Protein AF-K2R8U7-F1 (afdb_monomer_lite)

Organism: Macrophomina phaseolina (strain MS6) (NCBI:txid1126212)

Foldseek 3Di:
DVVVVVVVVVVVVVVVVVVVVVVVVVVVVVVVVVVVVVPDDLPQDDPVDPPDDDDDDPVNVVVSVVVVVVVVVVVVVVVVVVVVVVVVVVVVVVVVVVVVVVVVVVVVVVVVVVVVVVVVVVVVVVVVVVVVVVVVVVVVVVVVVVVVVVVVVVVVPPDDDDDDDDDDDDDDDDDDDDDDDDDDPVVVVVVVVVVVVVPPPPPPPDDDDDDDD

Structure (mmCIF, N/CA/C/O backbone):
data_AF-K2R8U7-F1
#
_entry.id   AF-K2R8U7-F1
#
loop_
_atom_site.group_PDB
_atom_site.id
_atom_site.type_symbol
_atom_site.label_atom_id
_atom_site.label_alt_id
_atom_site.label_comp_id
_atom_site.label_asym_id
_atom_site.label_entity_id
_atom_site.label_seq_id
_atom_site.pdbx_PDB_ins_code
_atom_site.Cartn_x
_atom_site.Cartn_y
_atom_site.Cartn_z
_atom_site.occupancy
_atom_site.B_iso_or_equiv
_atom_site.auth_seq_id
_atom_site.auth_comp_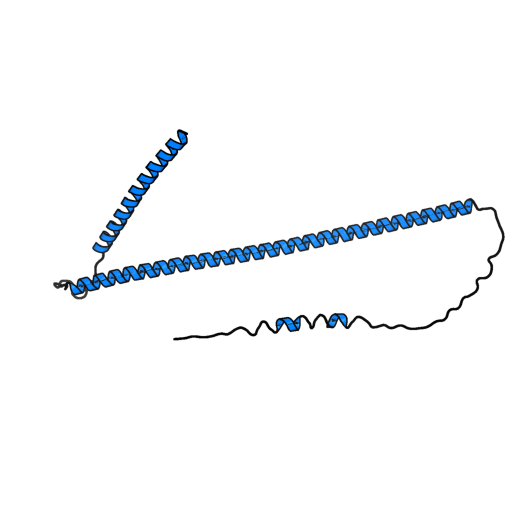id
_atom_site.auth_asym_id
_atom_site.auth_atom_id
_atom_site.pdbx_PDB_model_num
ATOM 1 N N . MET A 1 1 ? 35.265 17.282 22.884 1.00 75.75 1 MET A N 1
ATOM 2 C CA . MET A 1 1 ? 34.672 16.434 23.949 1.00 75.75 1 MET A CA 1
ATOM 3 C C . MET A 1 1 ? 33.442 17.101 24.559 1.00 75.75 1 MET A C 1
ATOM 5 O O . MET A 1 1 ? 32.379 16.497 24.536 1.00 75.75 1 MET A O 1
ATOM 9 N N . GLU A 1 2 ? 33.534 18.354 25.009 1.00 89.00 2 GLU A N 1
ATOM 10 C CA . GLU A 1 2 ? 32.403 19.098 25.601 1.00 89.00 2 GLU A CA 1
ATOM 11 C C . GLU A 1 2 ? 31.193 19.270 24.666 1.00 89.00 2 GLU A C 1
ATOM 13 O O . GLU A 1 2 ? 30.050 19.100 25.087 1.00 89.00 2 GLU A O 1
ATOM 18 N N . GLU A 1 3 ? 31.423 19.530 23.377 1.00 92.12 3 GLU A N 1
ATOM 19 C CA . GLU A 1 3 ? 30.342 19.672 22.389 1.00 92.12 3 GLU A CA 1
ATOM 20 C C . GLU A 1 3 ? 29.513 18.392 22.226 1.00 92.12 3 GLU A C 1
ATOM 22 O O . GLU A 1 3 ? 28.289 18.453 22.104 1.00 92.12 3 GLU A O 1
ATOM 27 N N . ILE A 1 4 ? 30.172 17.230 22.290 1.00 94.50 4 ILE A N 1
ATOM 28 C CA . ILE A 1 4 ? 29.529 15.914 22.205 1.00 94.50 4 ILE A CA 1
ATOM 29 C C . ILE A 1 4 ? 28.683 15.678 23.456 1.00 94.50 4 ILE A C 1
ATOM 31 O O . ILE A 1 4 ? 27.523 15.297 23.342 1.00 94.50 4 ILE A O 1
ATOM 35 N N . ILE A 1 5 ? 29.218 15.978 24.643 1.00 95.62 5 ILE A N 1
ATOM 36 C CA . ILE A 1 5 ? 28.482 15.862 25.912 1.00 95.62 5 ILE A CA 1
ATOM 37 C C . ILE A 1 5 ? 27.230 16.750 25.883 1.00 95.62 5 ILE A C 1
ATOM 39 O O . ILE A 1 5 ? 26.135 16.300 26.224 1.00 95.62 5 ILE A O 1
ATOM 43 N N . ARG A 1 6 ? 27.357 17.989 25.393 1.00 94.94 6 ARG A N 1
ATOM 44 C CA . ARG A 1 6 ? 26.229 18.916 25.246 1.00 94.94 6 ARG A CA 1
ATOM 45 C C . ARG A 1 6 ? 25.196 18.420 24.230 1.00 94.94 6 ARG A C 1
ATOM 47 O O . ARG A 1 6 ? 23.999 18.564 24.472 1.00 94.94 6 ARG A O 1
ATOM 54 N N . ALA A 1 7 ? 25.627 17.855 23.102 1.00 96.12 7 ALA A N 1
ATOM 55 C CA . ALA A 1 7 ? 24.730 17.277 22.101 1.00 96.12 7 ALA A CA 1
ATOM 56 C C . ALA A 1 7 ? 23.973 16.059 22.655 1.00 96.12 7 ALA A C 1
ATOM 58 O O . ALA A 1 7 ? 22.754 15.984 22.508 1.00 96.12 7 ALA A O 1
ATOM 59 N N . CYS A 1 8 ? 24.663 15.163 23.365 1.00 95.69 8 CYS A N 1
ATOM 60 C CA . CYS A 1 8 ? 24.055 14.018 24.040 1.00 95.69 8 CYS A CA 1
ATOM 61 C C . CYS A 1 8 ? 23.028 14.456 25.091 1.00 95.69 8 CYS A C 1
ATOM 63 O O . CYS A 1 8 ? 21.923 13.920 25.115 1.00 95.69 8 CYS A O 1
ATOM 65 N N . GLY A 1 9 ? 23.345 15.469 25.906 1.00 96.38 9 GLY A N 1
ATOM 66 C CA . GLY A 1 9 ? 22.408 16.023 26.888 1.00 96.38 9 GLY A CA 1
ATOM 67 C C . GLY A 1 9 ? 21.147 16.603 26.241 1.00 96.38 9 GLY A C 1
ATOM 68 O O . GLY A 1 9 ? 20.036 16.319 26.683 1.00 96.38 9 GLY A O 1
ATOM 69 N N . LYS A 1 10 ? 21.292 17.347 25.135 1.00 96.75 10 LYS A N 1
ATOM 70 C CA . LYS A 1 10 ? 20.144 17.859 24.364 1.00 96.75 10 LYS A CA 1
ATOM 71 C C . LYS A 1 10 ? 19.272 16.730 23.816 1.00 96.75 10 LYS A C 1
ATOM 73 O O . LYS A 1 10 ? 18.053 16.800 23.936 1.00 96.75 10 LYS A O 1
ATOM 78 N N . LEU A 1 11 ? 19.887 15.698 23.236 1.00 97.12 11 LEU A N 1
ATOM 79 C CA . LEU A 1 11 ? 19.164 14.544 22.700 1.00 97.12 11 LEU A CA 1
ATOM 80 C C . LEU A 1 11 ? 18.438 13.763 23.799 1.00 97.12 11 LEU A C 1
ATOM 82 O O . LEU A 1 11 ? 17.305 13.341 23.581 1.00 97.12 11 LEU A O 1
ATOM 86 N N . ALA A 1 12 ? 19.051 13.597 24.974 1.00 97.31 12 ALA A N 1
ATOM 87 C CA . ALA A 1 12 ? 18.425 12.932 26.114 1.00 97.31 12 ALA A CA 1
ATOM 88 C C . ALA A 1 12 ? 17.151 13.668 26.558 1.00 97.31 12 ALA A C 1
ATOM 90 O O . ALA A 1 12 ? 16.085 13.058 26.612 1.00 97.31 12 ALA A O 1
ATOM 91 N N . ILE A 1 13 ? 17.240 14.989 26.747 1.00 97.62 13 ILE A N 1
ATOM 92 C CA . ILE A 1 13 ? 16.096 15.834 27.124 1.00 97.62 13 ILE A CA 1
ATOM 93 C C . ILE A 1 13 ? 14.995 15.772 26.058 1.00 97.62 13 ILE A C 1
ATOM 95 O O . ILE A 1 13 ? 13.822 15.598 26.379 1.00 97.62 13 ILE A O 1
ATOM 99 N N . GLN A 1 14 ? 15.357 15.876 24.775 1.00 97.56 14 GLN A N 1
ATOM 100 C CA . GLN A 1 14 ? 14.388 15.764 23.681 1.00 97.56 14 GLN A CA 1
ATOM 101 C C . GLN A 1 14 ? 13.701 14.397 23.669 1.00 97.56 14 GLN A C 1
ATOM 103 O O . GLN A 1 14 ? 12.496 14.313 23.451 1.00 97.56 14 GLN A O 1
ATOM 108 N N . ASN A 1 15 ? 14.443 13.319 23.921 1.00 97.81 15 ASN A N 1
ATOM 109 C CA . ASN A 1 15 ? 13.885 11.974 23.965 1.00 97.81 15 ASN A CA 1
ATOM 110 C C . ASN A 1 15 ? 12.904 11.802 25.133 1.00 97.81 15 ASN A C 1
ATOM 112 O O . ASN A 1 15 ? 11.847 11.200 24.955 1.00 97.81 15 ASN A O 1
ATOM 116 N N . GLU A 1 16 ? 13.228 12.345 26.306 1.00 97.69 16 GLU A N 1
ATOM 117 C CA . GLU A 1 16 ? 12.335 12.354 27.468 1.00 97.69 16 GLU A CA 1
ATOM 118 C C . GLU A 1 16 ? 11.058 13.146 27.192 1.00 97.69 16 GLU A C 1
ATOM 120 O O . GLU A 1 16 ? 9.962 12.624 27.404 1.00 97.69 16 GLU A O 1
ATOM 125 N N . LEU A 1 17 ? 11.179 14.354 26.634 1.00 97.81 17 LEU A N 1
ATOM 126 C CA . LEU A 1 17 ? 10.032 15.175 26.248 1.00 97.81 17 LEU A CA 1
ATOM 127 C C . LEU A 1 17 ? 9.121 14.422 25.268 1.00 97.81 17 LEU A C 1
ATOM 129 O O . LEU A 1 17 ? 7.926 14.275 25.517 1.00 97.81 17 LEU A O 1
ATOM 133 N N . LEU A 1 18 ? 9.703 13.844 24.213 1.00 97.81 18 LEU A N 1
ATOM 134 C CA . LEU A 1 18 ? 8.967 13.055 23.225 1.00 97.81 18 LEU A CA 1
ATOM 135 C C . LEU A 1 18 ? 8.289 11.831 23.848 1.00 97.81 18 LEU A C 1
ATOM 137 O O . LEU A 1 18 ? 7.173 11.484 23.461 1.00 97.81 18 LEU A O 1
ATOM 141 N N . LYS A 1 19 ? 8.927 11.161 24.813 1.00 98.00 19 LYS A N 1
ATOM 142 C CA . LYS A 1 19 ? 8.308 10.048 25.546 1.00 98.00 19 LYS A CA 1
ATOM 143 C C . LYS A 1 19 ? 7.099 10.527 26.338 1.00 98.00 19 LYS A C 1
ATOM 145 O O . LYS A 1 19 ? 6.038 9.914 26.218 1.00 98.00 19 LYS A O 1
ATOM 150 N N . HIS A 1 20 ? 7.231 11.614 27.094 1.00 97.88 20 HIS A N 1
ATOM 151 C CA . HIS A 1 20 ? 6.128 12.185 27.863 1.00 97.88 20 HIS A CA 1
ATOM 152 C C . HIS A 1 20 ? 4.965 12.600 26.959 1.00 97.88 20 HIS A C 1
ATOM 154 O O . HIS A 1 20 ? 3.827 12.190 27.197 1.00 97.88 20 HIS A O 1
ATOM 160 N N . GLU A 1 21 ? 5.241 13.300 25.863 1.00 97.69 21 GLU A N 1
ATOM 161 C CA . GLU A 1 21 ? 4.235 13.651 24.860 1.00 97.69 21 GLU A CA 1
ATOM 162 C C . GLU A 1 21 ? 3.559 12.408 24.279 1.00 97.69 21 GLU A C 1
ATOM 164 O O . GLU A 1 21 ? 2.332 12.328 24.245 1.00 97.69 21 GLU A O 1
ATOM 169 N N . ASN A 1 22 ? 4.328 11.386 23.888 1.00 97.94 22 ASN A N 1
ATOM 170 C CA . ASN A 1 22 ? 3.768 10.149 23.351 1.00 97.94 22 ASN A CA 1
ATOM 171 C C . ASN A 1 22 ? 2.862 9.451 24.376 1.00 97.94 22 ASN A C 1
ATOM 173 O O . ASN A 1 22 ? 1.788 8.966 24.019 1.00 97.94 22 ASN A O 1
ATOM 177 N N . THR A 1 23 ? 3.252 9.430 25.655 1.00 98.00 23 THR A N 1
ATOM 178 C CA . THR A 1 23 ? 2.409 8.880 26.727 1.00 98.00 23 THR A CA 1
ATOM 179 C C . THR A 1 23 ? 1.128 9.688 26.928 1.00 98.00 23 THR A C 1
ATOM 181 O O . THR A 1 23 ? 0.053 9.089 27.011 1.00 98.00 23 THR A O 1
ATOM 184 N N . GLY A 1 24 ? 1.205 11.022 26.909 1.00 98.12 24 GLY A N 1
ATOM 185 C CA . GLY A 1 24 ? 0.044 11.907 27.010 1.00 98.12 24 GLY A CA 1
ATOM 186 C C . GLY A 1 24 ? -0.918 11.734 25.835 1.00 98.12 24 GLY A C 1
ATOM 187 O O . GLY A 1 24 ? -2.119 11.566 26.032 1.00 98.12 24 GLY A O 1
ATOM 188 N N . LEU A 1 25 ? -0.392 11.655 24.611 1.00 98.06 25 LEU A N 1
ATOM 189 C CA . LEU A 1 25 ? -1.182 11.401 23.405 1.00 98.06 25 LEU A CA 1
ATOM 190 C C . LEU A 1 25 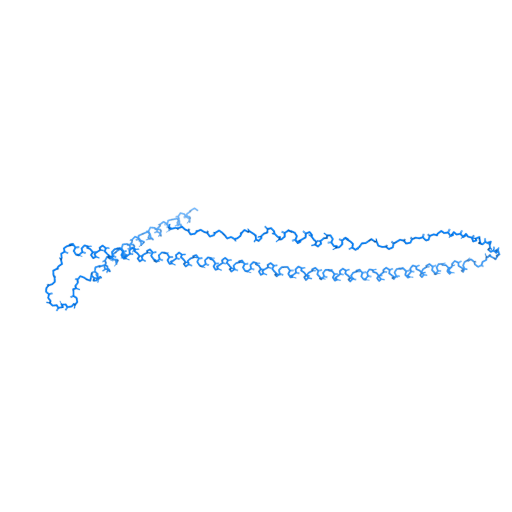? -1.862 10.028 23.444 1.00 98.06 25 LEU A C 1
ATOM 192 O O . LEU A 1 25 ? -3.034 9.904 23.086 1.00 98.06 25 LEU A O 1
ATOM 196 N N . ARG A 1 26 ? -1.165 8.986 23.912 1.00 97.62 26 ARG A N 1
ATOM 197 C CA . ARG A 1 26 ? -1.765 7.656 24.100 1.00 97.62 26 ARG A CA 1
ATOM 198 C C . ARG A 1 26 ? -2.902 7.693 25.118 1.00 97.62 26 ARG A C 1
ATOM 200 O O . ARG A 1 26 ? -3.954 7.112 24.853 1.00 97.62 26 ARG A O 1
ATOM 207 N N . ALA A 1 27 ? -2.711 8.378 26.245 1.00 97.75 27 ALA A N 1
ATOM 208 C CA . ALA A 1 27 ? -3.747 8.539 27.261 1.00 97.75 27 ALA A CA 1
ATOM 209 C C . ALA A 1 27 ? -4.966 9.292 26.702 1.00 97.75 27 ALA A C 1
ATOM 211 O O . ALA A 1 27 ? -6.088 8.791 26.803 1.00 97.75 27 ALA A O 1
ATOM 212 N N . ALA A 1 28 ? -4.741 10.409 26.006 1.00 98.06 28 ALA A N 1
ATOM 213 C CA . ALA A 1 28 ? -5.789 11.192 25.356 1.00 98.06 28 ALA A CA 1
ATOM 214 C C . ALA A 1 28 ? -6.565 10.371 24.312 1.00 98.06 28 ALA A C 1
ATOM 216 O O . ALA A 1 28 ? -7.792 10.426 24.260 1.00 98.06 28 ALA A O 1
ATOM 217 N N . LEU A 1 29 ? -5.883 9.536 23.518 1.00 97.12 29 LEU A N 1
ATOM 218 C CA . LEU A 1 29 ? -6.544 8.631 22.572 1.00 97.12 29 LEU A CA 1
ATOM 219 C C . LEU A 1 29 ? -7.420 7.586 23.269 1.00 97.12 29 LEU A C 1
ATOM 221 O O . LEU A 1 29 ? -8.483 7.233 22.753 1.00 97.12 29 LEU A O 1
ATOM 225 N N . VAL A 1 30 ? -6.988 7.054 24.413 1.00 96.31 30 VAL A N 1
ATOM 226 C CA . VAL A 1 30 ? -7.796 6.115 25.203 1.00 96.31 30 VAL A CA 1
ATOM 227 C C . VAL A 1 30 ? -9.027 6.817 25.766 1.00 96.31 30 VAL A C 1
ATOM 229 O O . VAL A 1 30 ? -10.130 6.273 25.676 1.00 96.31 30 VAL A O 1
ATOM 232 N N . GLU A 1 31 ? -8.865 8.017 26.313 1.00 96.38 31 GLU A N 1
ATOM 233 C CA . GLU A 1 31 ? -9.967 8.802 26.861 1.00 96.38 31 GLU A CA 1
ATOM 234 C C . GLU A 1 31 ? -10.979 9.200 25.782 1.00 96.38 31 GLU A C 1
ATOM 236 O O . GLU A 1 31 ? -12.177 8.972 25.949 1.00 96.38 31 GLU A O 1
ATOM 241 N N . GLU A 1 32 ? -10.511 9.666 24.626 1.00 95.50 32 GLU A N 1
ATOM 242 C CA . GLU A 1 32 ? -11.369 9.990 23.487 1.00 95.50 32 GLU A CA 1
ATOM 243 C C . GLU A 1 32 ? -12.120 8.750 22.980 1.00 95.50 32 GLU A C 1
ATOM 245 O O . GLU A 1 32 ? -13.320 8.811 22.702 1.00 95.50 32 GLU A O 1
ATOM 250 N N . LYS A 1 33 ? -11.468 7.578 22.928 1.00 91.56 33 LYS A N 1
ATOM 251 C CA . LYS A 1 33 ? -12.152 6.312 22.609 1.00 91.56 33 LYS A CA 1
ATOM 252 C C . LYS A 1 33 ? -13.242 5.988 23.630 1.00 91.56 33 LYS A C 1
ATOM 254 O O . LYS A 1 33 ? -14.344 5.615 23.229 1.00 91.56 33 LYS A O 1
ATOM 259 N N . LYS A 1 34 ? -12.972 6.142 24.931 1.00 90.81 34 LYS A N 1
ATOM 260 C CA . LYS A 1 34 ? -13.975 5.933 25.991 1.00 90.81 34 LYS A CA 1
ATOM 261 C C . LYS A 1 34 ? -15.139 6.917 25.854 1.00 90.81 34 LYS A C 1
ATOM 263 O O . LYS A 1 34 ? -16.294 6.502 25.927 1.00 90.81 34 LYS A O 1
ATOM 268 N N . LYS A 1 35 ? -14.852 8.194 25.587 1.00 93.06 35 LYS A N 1
ATOM 269 C CA . LYS A 1 35 ? -15.853 9.245 25.366 1.00 93.06 35 LYS A CA 1
ATOM 270 C C . LYS A 1 35 ? -16.745 8.927 24.167 1.00 93.06 35 LYS A C 1
ATOM 272 O O . LYS A 1 35 ? -17.968 8.964 24.296 1.00 93.06 35 LYS A O 1
ATOM 277 N N . ARG A 1 36 ? -16.159 8.517 23.038 1.00 88.69 36 ARG A N 1
ATOM 278 C CA . ARG A 1 36 ? -16.907 8.071 21.850 1.00 88.69 36 ARG A CA 1
ATOM 279 C C . ARG A 1 36 ? -17.776 6.852 22.127 1.00 88.69 36 ARG A C 1
ATOM 281 O O . ARG A 1 36 ? -18.917 6.826 21.682 1.00 88.69 36 ARG A O 1
ATOM 288 N N . LYS A 1 37 ? -17.273 5.868 22.883 1.00 86.12 37 LYS A N 1
ATOM 289 C CA . LYS A 1 37 ? -18.064 4.692 23.285 1.00 86.12 37 LYS A CA 1
ATOM 290 C C . LYS A 1 37 ? -19.256 5.080 24.161 1.00 86.12 37 LYS A C 1
ATOM 292 O O . LYS A 1 37 ? -20.354 4.606 23.910 1.00 86.12 37 LYS A O 1
ATOM 297 N N . ARG A 1 38 ? -19.067 5.983 25.128 1.00 86.06 38 ARG A N 1
ATOM 298 C CA . ARG A 1 38 ? -20.144 6.487 25.999 1.00 86.06 38 ARG A CA 1
ATOM 299 C C . ARG A 1 38 ? -21.200 7.295 25.237 1.00 86.06 38 ARG A C 1
ATOM 301 O O . ARG A 1 38 ? -22.375 7.196 25.565 1.00 86.06 38 ARG A O 1
ATOM 308 N N . GLY A 1 39 ? -20.793 8.091 24.247 1.00 82.44 39 GLY A N 1
ATOM 309 C CA . GLY A 1 39 ? -21.711 8.882 23.418 1.00 82.44 39 GLY A CA 1
ATOM 310 C C . GLY A 1 39 ? -22.446 8.075 22.343 1.00 82.44 39 GLY A C 1
ATOM 311 O O . GLY A 1 39 ? -23.406 8.569 21.755 1.00 82.44 39 GLY A O 1
ATOM 312 N N . LYS A 1 40 ? -22.016 6.839 22.065 1.00 86.00 40 LYS A N 1
ATOM 313 C CA . LYS A 1 40 ? -22.637 5.989 21.052 1.00 86.00 40 LYS A CA 1
ATOM 314 C C . LYS A 1 40 ? -23.843 5.268 21.646 1.00 86.00 40 LYS A C 1
ATOM 316 O O . LYS A 1 40 ? -23.711 4.463 22.565 1.00 86.00 40 LYS A O 1
ATOM 321 N N . GLY A 1 41 ? -25.024 5.543 21.098 1.00 85.81 41 GLY A N 1
ATOM 322 C CA . GLY A 1 41 ? -26.248 4.857 21.498 1.00 85.81 41 GLY A CA 1
ATOM 323 C C . GLY A 1 41 ? -26.127 3.346 21.285 1.00 85.81 41 GLY A C 1
ATOM 324 O O . GLY A 1 41 ? -25.767 2.896 20.201 1.00 85.81 41 GLY A O 1
ATOM 325 N N . MET A 1 42 ? -26.459 2.565 22.313 1.00 86.75 42 MET A N 1
ATOM 326 C CA . MET A 1 42 ? -26.427 1.097 22.265 1.00 86.75 42 MET A CA 1
ATOM 327 C C . MET A 1 42 ? -27.590 0.491 21.454 1.00 86.75 42 MET A C 1
ATOM 329 O O . MET A 1 42 ? -27.666 -0.719 21.314 1.00 86.75 42 MET A O 1
ATOM 333 N N . GLY A 1 43 ? -28.513 1.302 20.922 1.00 88.12 43 GLY A N 1
ATOM 334 C CA . GLY A 1 43 ? -29.651 0.797 20.140 1.00 88.12 43 GLY A CA 1
ATOM 335 C C . GLY A 1 43 ? -30.612 -0.084 20.945 1.00 88.12 43 GLY A C 1
ATOM 336 O O . GLY A 1 43 ? -31.340 -0.877 20.368 1.00 88.12 43 GLY A O 1
ATOM 337 N N . LEU A 1 44 ? -30.588 0.039 22.275 1.00 89.44 44 LEU A N 1
ATOM 338 C CA . LEU A 1 44 ? -31.465 -0.707 23.178 1.00 89.44 44 LEU A CA 1
ATOM 339 C C . LEU A 1 44 ? -32.913 -0.205 23.132 1.00 89.44 44 LEU A C 1
ATOM 341 O O . LEU A 1 44 ? -33.809 -0.988 23.418 1.00 89.44 44 LEU A O 1
ATOM 345 N N . PHE A 1 45 ? -33.113 1.071 22.787 1.00 89.00 45 PHE A N 1
ATOM 346 C CA . PHE A 1 45 ? -34.425 1.707 22.750 1.00 89.00 45 PHE A CA 1
ATOM 347 C C . PHE A 1 45 ? -35.262 1.246 21.555 1.00 89.00 45 PHE A C 1
ATOM 349 O O . PHE A 1 45 ? -34.822 1.354 20.406 1.00 89.00 45 PHE A O 1
ATOM 356 N N . ASP A 1 46 ? -36.496 0.841 21.835 1.00 88.19 46 ASP A N 1
ATOM 357 C CA . ASP A 1 46 ? -37.502 0.527 20.830 1.00 88.19 46 ASP A CA 1
ATOM 358 C C . ASP A 1 46 ? -38.074 1.830 20.265 1.00 88.19 46 ASP A C 1
ATOM 360 O O . ASP A 1 46 ? -38.674 2.638 20.978 1.00 88.19 46 ASP A O 1
ATOM 364 N N . LYS A 1 47 ? -37.858 2.048 18.965 1.00 89.00 47 LYS A N 1
ATOM 365 C CA . LYS A 1 47 ? -38.280 3.271 18.261 1.00 89.00 47 LYS A CA 1
ATOM 366 C C . LYS A 1 47 ? -39.772 3.297 17.935 1.00 89.00 47 LYS A C 1
ATOM 368 O O . LYS A 1 47 ? -40.301 4.363 17.653 1.00 89.00 47 LYS A O 1
ATOM 373 N N . GLU A 1 48 ? -40.424 2.139 17.951 1.00 91.12 48 GLU A N 1
ATOM 374 C CA . GLU A 1 48 ? -41.841 1.983 17.605 1.00 91.12 48 GLU A CA 1
ATOM 375 C C . GLU A 1 48 ? -42.775 2.452 18.725 1.00 91.12 48 GLU A C 1
ATOM 377 O O . GLU A 1 48 ? -43.913 2.823 18.458 1.00 91.12 48 GLU A O 1
ATOM 382 N N . ARG A 1 49 ? -42.286 2.480 19.972 1.00 88.31 49 ARG A N 1
ATOM 383 C CA . ARG A 1 49 ? -43.043 2.940 21.143 1.00 88.31 49 ARG A CA 1
ATOM 384 C C . ARG A 1 49 ? -42.283 4.031 21.898 1.00 88.31 49 ARG A C 1
ATOM 386 O O . ARG A 1 49 ? -41.779 3.798 23.003 1.00 88.31 49 ARG A O 1
ATOM 393 N N . PRO A 1 50 ? -42.146 5.224 21.295 1.00 86.00 50 PRO A N 1
ATOM 394 C CA . PRO A 1 50 ? -41.534 6.357 21.965 1.00 86.00 50 PRO A CA 1
ATOM 395 C C . PRO A 1 50 ? -42.476 6.861 23.069 1.00 86.00 50 PRO A C 1
ATOM 397 O O . PRO A 1 50 ? -43.620 7.207 22.801 1.00 86.00 50 PRO A O 1
ATOM 400 N N . GLY A 1 51 ? -41.998 6.908 24.313 1.00 85.56 51 GLY A N 1
ATOM 401 C CA . GLY A 1 51 ? -42.754 7.436 25.460 1.00 85.56 51 GLY A CA 1
ATOM 402 C C . GLY A 1 51 ? -43.222 6.387 26.470 1.00 85.56 51 GLY A C 1
ATOM 403 O O . GLY A 1 51 ? -43.575 6.752 27.588 1.00 85.56 51 GLY A O 1
ATOM 404 N N . GLU A 1 52 ? -43.157 5.097 26.135 1.00 89.62 52 GLU A N 1
ATOM 405 C CA . GLU A 1 52 ? -43.351 4.021 27.113 1.00 89.62 52 GLU A CA 1
ATOM 406 C C . GLU A 1 52 ? -42.080 3.806 27.952 1.00 89.62 52 GLU A C 1
ATOM 408 O O . GLU A 1 52 ? -40.954 3.967 27.471 1.00 89.62 52 GLU A O 1
ATOM 413 N N . ALA A 1 53 ? -42.251 3.417 29.219 1.00 90.06 53 ALA A N 1
ATOM 414 C CA . ALA A 1 53 ? -41.134 3.023 30.070 1.00 90.06 53 ALA A CA 1
ATOM 415 C C . ALA A 1 53 ? -40.524 1.712 29.550 1.00 90.06 53 ALA A C 1
ATOM 417 O O . ALA A 1 53 ? -41.166 0.663 29.570 1.00 90.06 53 ALA A O 1
ATOM 418 N N . GLN A 1 54 ? -39.271 1.768 29.094 1.00 90.19 54 GLN A N 1
ATOM 419 C CA . GLN A 1 54 ? -38.551 0.605 28.579 1.00 90.19 54 GLN A CA 1
ATOM 420 C C . GLN A 1 54 ? -37.569 0.082 29.627 1.00 90.19 54 GLN A C 1
ATOM 422 O O . GLN A 1 54 ? -36.653 0.787 30.054 1.00 90.19 54 GLN A O 1
ATOM 427 N N . PHE A 1 55 ? -37.752 -1.173 30.030 1.00 90.94 55 PHE A N 1
ATOM 428 C CA . PHE A 1 55 ? -36.860 -1.854 30.963 1.00 90.94 55 PHE A CA 1
ATOM 429 C C . PHE A 1 55 ? -35.832 -2.690 30.202 1.00 90.94 55 PHE A C 1
ATOM 431 O O . PHE A 1 55 ? -36.162 -3.439 29.281 1.00 90.94 55 PHE A O 1
ATOM 438 N N . PHE A 1 56 ? -34.570 -2.601 30.619 1.00 92.25 56 PHE A N 1
ATOM 439 C CA . PHE A 1 56 ? -33.485 -3.383 30.037 1.00 92.25 56 PHE A CA 1
ATOM 440 C C . PHE A 1 56 ? -32.956 -4.381 31.058 1.00 92.25 56 PHE A C 1
ATOM 442 O O . PHE A 1 56 ? -32.463 -3.995 32.117 1.00 92.25 56 PHE A O 1
ATOM 449 N N . SER A 1 57 ? -33.014 -5.671 30.726 1.00 94.50 57 SER A N 1
ATOM 450 C CA . SER A 1 57 ? -32.359 -6.688 31.542 1.00 94.50 57 SER A CA 1
ATOM 451 C C . SER A 1 57 ? -30.832 -6.582 31.398 1.00 94.50 57 SER A C 1
ATOM 453 O O . SER A 1 57 ? -30.336 -6.291 30.300 1.00 94.50 57 SER A O 1
ATOM 455 N N . PRO A 1 58 ? -30.054 -6.866 32.461 1.00 96.00 58 PRO A N 1
ATOM 456 C CA . PRO A 1 58 ? -28.593 -6.874 32.385 1.00 96.00 58 PRO A CA 1
ATOM 457 C C . PRO A 1 58 ? -28.054 -7.768 31.259 1.00 96.00 58 PRO A C 1
ATOM 459 O O . PRO A 1 58 ? -27.110 -7.389 30.568 1.00 96.00 58 PRO A O 1
ATOM 462 N N . ALA A 1 59 ? -28.704 -8.912 31.016 1.00 95.94 59 ALA A N 1
ATOM 463 C CA . ALA A 1 59 ? -28.353 -9.830 29.936 1.00 95.94 59 ALA A CA 1
ATOM 464 C C . ALA A 1 59 ? -28.517 -9.194 28.541 1.00 95.94 59 ALA A C 1
ATOM 466 O O . ALA A 1 59 ? -27.617 -9.308 27.709 1.00 95.94 59 ALA A O 1
ATOM 467 N N . LYS A 1 60 ? -29.617 -8.463 28.291 1.00 94.00 60 LYS A N 1
ATOM 468 C CA . LYS A 1 60 ? -29.843 -7.762 27.011 1.00 94.00 60 LYS A CA 1
ATOM 469 C C . LYS A 1 60 ? -28.779 -6.685 26.782 1.00 94.00 60 LYS A C 1
ATOM 471 O O . LYS A 1 60 ? -28.241 -6.576 25.683 1.00 94.00 60 LYS A O 1
ATOM 476 N N . VAL A 1 61 ? -28.426 -5.928 27.823 1.00 93.12 61 VAL A N 1
ATOM 477 C CA . VAL A 1 61 ? -27.358 -4.914 27.750 1.00 93.12 61 VAL A CA 1
ATOM 478 C C . VAL A 1 61 ? -25.994 -5.557 27.473 1.00 93.12 61 VAL A C 1
ATOM 480 O O . VAL A 1 61 ? -25.240 -5.050 26.642 1.00 93.12 61 VAL A O 1
ATOM 483 N N . ALA A 1 62 ? -25.676 -6.676 28.130 1.00 93.88 62 ALA A N 1
ATOM 484 C CA . ALA A 1 62 ? -24.423 -7.399 27.920 1.00 93.88 62 ALA A CA 1
ATOM 485 C C . ALA A 1 62 ? -24.295 -7.929 26.482 1.00 93.88 62 ALA A C 1
ATOM 487 O O . ALA A 1 62 ? -23.264 -7.712 25.848 1.00 93.88 62 ALA A O 1
ATOM 488 N N . ALA A 1 63 ? -25.357 -8.526 25.933 1.00 94.12 63 ALA A N 1
ATOM 489 C CA . ALA A 1 63 ? -25.371 -9.026 24.558 1.00 94.12 63 ALA A CA 1
ATOM 490 C C . ALA A 1 63 ? -25.115 -7.914 23.526 1.00 94.12 63 ALA A C 1
ATOM 492 O O . ALA A 1 63 ? -24.367 -8.096 22.568 1.00 94.12 63 ALA A O 1
ATOM 493 N N . VAL A 1 64 ? -25.694 -6.728 23.732 1.00 93.12 64 VAL A N 1
ATOM 494 C CA . VAL A 1 64 ? -25.461 -5.571 22.855 1.00 93.12 64 VAL A CA 1
ATOM 495 C C . VAL A 1 64 ? -24.009 -5.088 22.924 1.00 93.12 64 VAL A C 1
ATOM 497 O O . VAL A 1 64 ? -23.430 -4.747 21.891 1.00 93.12 64 VAL A O 1
ATOM 500 N N . ARG A 1 65 ? -23.397 -5.085 24.116 1.00 90.81 65 ARG A N 1
ATOM 501 C CA . ARG A 1 65 ? -21.975 -4.739 24.276 1.00 90.81 65 ARG A CA 1
ATOM 502 C C . ARG A 1 65 ? -21.070 -5.728 23.546 1.00 90.81 65 ARG A C 1
ATOM 504 O O . ARG A 1 65 ? -20.195 -5.285 22.810 1.00 90.81 65 ARG A O 1
ATOM 511 N N . GLN A 1 66 ? -21.327 -7.027 23.690 1.00 93.50 66 GLN A N 1
ATOM 512 C CA . GLN A 1 66 ? -20.570 -8.076 22.999 1.00 93.50 66 GLN A CA 1
ATOM 513 C C . GLN A 1 66 ? -20.636 -7.907 21.479 1.00 93.50 66 GLN A C 1
ATOM 515 O O . GLN A 1 66 ? -19.599 -7.795 20.832 1.00 93.50 66 GLN A O 1
ATOM 520 N N . ARG A 1 67 ? -21.837 -7.734 20.912 1.00 91.75 67 ARG A N 1
ATOM 521 C CA . ARG A 1 67 ? -21.997 -7.488 19.467 1.00 91.75 67 ARG A CA 1
ATOM 522 C C . ARG A 1 67 ? -21.252 -6.242 18.992 1.00 91.75 67 ARG A C 1
ATOM 524 O O . ARG A 1 67 ? -20.680 -6.235 17.903 1.00 91.75 67 ARG A O 1
ATOM 531 N N . ALA A 1 68 ? -21.258 -5.170 19.786 1.00 89.56 68 ALA A N 1
ATOM 532 C CA . ALA A 1 68 ? -20.528 -3.951 19.447 1.00 89.56 68 ALA A CA 1
ATOM 533 C C . ALA A 1 68 ? -19.006 -4.179 19.425 1.00 89.56 68 ALA A C 1
ATOM 535 O O . ALA A 1 68 ? -18.325 -3.647 18.548 1.00 89.56 68 ALA A O 1
ATOM 536 N N . GLU A 1 69 ? -18.478 -4.973 20.357 1.00 90.38 69 GLU A N 1
ATOM 537 C CA . GLU A 1 69 ? -17.061 -5.350 20.403 1.00 90.38 69 GLU A CA 1
ATOM 538 C C . GLU A 1 69 ? -16.672 -6.262 19.236 1.00 90.38 69 GLU A C 1
ATOM 540 O O . GLU A 1 69 ? -15.683 -5.981 18.559 1.00 90.38 69 GLU A O 1
ATOM 545 N N . GLU A 1 70 ? -17.477 -7.280 18.935 1.00 93.56 70 GLU A N 1
ATOM 546 C CA . GLU A 1 70 ? -17.299 -8.162 17.774 1.00 93.56 70 GLU A CA 1
ATOM 547 C C . GLU A 1 70 ? -17.263 -7.357 16.471 1.00 93.56 70 GLU A C 1
ATOM 549 O O . GLU A 1 70 ? -16.327 -7.478 15.681 1.00 93.56 70 GLU A O 1
ATOM 554 N N . THR A 1 71 ? -18.218 -6.439 16.297 1.00 91.44 71 THR A N 1
ATOM 555 C CA . THR A 1 71 ? -18.277 -5.554 15.127 1.00 91.44 71 THR A CA 1
ATOM 556 C C . THR A 1 71 ? -17.052 -4.635 15.055 1.00 91.44 71 THR A C 1
ATOM 558 O O . THR A 1 71 ? -16.539 -4.354 13.971 1.00 91.44 71 THR A O 1
ATOM 561 N N . GLU A 1 72 ? -16.548 -4.125 16.186 1.00 90.56 72 GLU A N 1
ATOM 562 C CA . GLU A 1 72 ? -15.308 -3.337 16.211 1.00 90.56 72 GLU A CA 1
ATOM 563 C C . GLU A 1 72 ? -14.087 -4.169 15.794 1.00 90.56 72 GLU A C 1
ATOM 565 O O . GLU A 1 72 ? -13.220 -3.647 15.088 1.00 90.56 72 GLU A O 1
ATOM 570 N N . ILE A 1 73 ? -14.004 -5.430 16.223 1.00 93.38 73 ILE A N 1
ATOM 571 C CA . ILE A 1 73 ? -12.915 -6.351 15.877 1.00 93.38 73 ILE A CA 1
ATOM 572 C C . ILE A 1 73 ? -12.968 -6.695 14.387 1.00 93.38 73 ILE A C 1
ATOM 574 O O . ILE A 1 73 ? -11.960 -6.540 13.695 1.00 93.38 73 ILE A O 1
ATOM 578 N N . GLU A 1 74 ? -14.138 -7.069 13.872 1.00 95.31 74 GLU A N 1
ATOM 579 C CA . GLU A 1 74 ? -14.329 -7.390 12.457 1.00 95.31 74 GLU A CA 1
ATOM 580 C C . GLU A 1 74 ? -13.974 -6.196 11.563 1.00 95.31 74 GLU A C 1
ATOM 582 O O . GLU A 1 74 ? -13.197 -6.329 10.618 1.00 95.31 74 GLU A O 1
ATOM 587 N N . ASN A 1 75 ? -14.444 -4.994 11.908 1.00 94.31 75 ASN A N 1
ATOM 588 C CA . ASN A 1 75 ? -14.101 -3.780 11.167 1.00 94.31 75 ASN A CA 1
ATOM 589 C C . ASN A 1 75 ? -12.594 -3.486 11.171 1.00 94.31 75 ASN A C 1
ATOM 591 O O . ASN A 1 75 ? -12.072 -2.943 10.196 1.00 94.31 75 ASN A O 1
ATOM 595 N N . ARG A 1 76 ? -11.878 -3.794 12.261 1.00 94.31 76 ARG A N 1
ATOM 596 C CA . ARG A 1 76 ? -10.414 -3.639 12.307 1.00 94.31 76 ARG A CA 1
ATOM 597 C C . ARG A 1 76 ? -9.727 -4.647 11.397 1.00 94.31 76 ARG A C 1
ATOM 599 O O . ARG A 1 76 ? -8.842 -4.245 10.649 1.00 94.31 76 ARG A O 1
ATOM 606 N N . LEU A 1 77 ? -10.164 -5.904 11.424 1.00 95.88 77 LEU A N 1
ATOM 607 C CA . LEU A 1 77 ? -9.621 -6.958 10.571 1.00 95.88 77 LEU A CA 1
ATOM 608 C C . LEU A 1 77 ? -9.875 -6.670 9.085 1.00 95.88 77 LEU A C 1
ATOM 610 O O . LEU A 1 77 ? -8.974 -6.778 8.261 1.00 95.88 77 LEU A O 1
ATOM 614 N N . GLN A 1 78 ? -11.081 -6.230 8.723 1.00 96.25 78 GLN A N 1
ATOM 615 C CA . GLN A 1 78 ? -11.382 -5.849 7.342 1.00 96.25 78 GLN A CA 1
ATOM 616 C C . GLN A 1 78 ? -10.512 -4.679 6.868 1.00 96.25 78 GLN A C 1
ATOM 618 O O . GLN A 1 78 ? -10.028 -4.690 5.735 1.00 96.25 78 GLN A O 1
ATOM 623 N N . LYS A 1 79 ? -10.274 -3.682 7.732 1.00 96.38 79 LYS A N 1
ATOM 624 C CA . LYS A 1 79 ? -9.379 -2.561 7.417 1.00 96.38 79 LYS A CA 1
ATOM 625 C C . LYS A 1 79 ? -7.936 -3.014 7.226 1.00 96.38 79 LYS A C 1
ATOM 627 O O . LYS A 1 79 ? -7.337 -2.617 6.231 1.00 96.38 79 LYS A O 1
ATOM 632 N N . SER A 1 80 ? -7.404 -3.869 8.103 1.00 95.06 80 SER A N 1
ATOM 633 C CA . SER A 1 80 ? -6.033 -4.372 7.957 1.00 95.06 80 SER A CA 1
ATOM 634 C C . SER A 1 80 ? -5.870 -5.192 6.678 1.00 95.06 80 SER A C 1
ATOM 636 O O . SER A 1 80 ? -4.947 -4.947 5.909 1.00 95.06 80 SER A O 1
ATOM 638 N N . LEU A 1 81 ? -6.824 -6.075 6.368 1.00 97.06 81 LEU A N 1
ATOM 639 C CA . LEU A 1 81 ? -6.817 -6.842 5.119 1.00 97.06 81 LEU A CA 1
ATOM 640 C C . LEU A 1 81 ? -6.902 -5.935 3.882 1.00 97.06 81 LEU A C 1
ATOM 642 O O . LEU A 1 81 ? -6.256 -6.195 2.866 1.00 97.06 81 LEU A O 1
ATOM 646 N N . ALA A 1 82 ? -7.698 -4.864 3.935 1.00 96.81 82 ALA A N 1
ATOM 647 C CA . ALA A 1 82 ? -7.783 -3.897 2.844 1.00 96.81 82 ALA A CA 1
ATOM 648 C C . ALA A 1 82 ? -6.472 -3.112 2.663 1.00 96.81 82 ALA A C 1
ATOM 650 O O . ALA A 1 82 ? -6.058 -2.865 1.529 1.00 96.81 82 ALA A O 1
ATOM 651 N N . GLU A 1 83 ? -5.811 -2.732 3.755 1.00 96.69 83 GLU A N 1
ATOM 652 C CA . GLU A 1 83 ? -4.508 -2.061 3.733 1.00 96.69 83 GLU A CA 1
ATOM 653 C C . GLU A 1 83 ? -3.409 -2.975 3.183 1.00 96.69 83 GLU A C 1
ATOM 655 O O . GLU A 1 83 ? -2.679 -2.571 2.278 1.00 96.69 83 GLU A O 1
ATOM 660 N N . GLU A 1 84 ? -3.346 -4.227 3.632 1.00 96.25 84 GLU A N 1
ATOM 661 C CA . GLU A 1 84 ? -2.402 -5.224 3.119 1.00 96.25 84 GLU A CA 1
ATOM 662 C C . GLU A 1 84 ? -2.578 -5.449 1.617 1.00 96.25 84 GLU A C 1
ATOM 664 O O . GLU A 1 84 ? -1.604 -5.392 0.862 1.00 96.25 84 GLU A O 1
ATOM 669 N N . LYS A 1 85 ? -3.825 -5.604 1.151 1.00 97.31 85 LYS A N 1
ATOM 670 C CA . LYS A 1 85 ? -4.129 -5.722 -0.283 1.00 97.31 85 LYS A CA 1
ATOM 671 C C . LYS A 1 85 ? -3.676 -4.493 -1.067 1.00 97.31 85 LYS A C 1
ATOM 673 O O . LYS A 1 85 ? -3.120 -4.633 -2.154 1.00 97.31 85 LYS A O 1
ATOM 678 N N . ARG A 1 86 ? -3.879 -3.284 -0.533 1.00 97.25 86 ARG A N 1
ATOM 679 C CA . ARG A 1 86 ? -3.411 -2.043 -1.177 1.00 97.25 86 ARG A CA 1
ATOM 680 C C . ARG A 1 86 ? -1.888 -2.000 -1.277 1.00 97.25 86 ARG A C 1
ATOM 682 O O . ARG A 1 86 ? -1.367 -1.642 -2.331 1.00 97.25 86 ARG A O 1
ATOM 689 N N . ILE A 1 87 ? -1.183 -2.392 -0.216 1.00 96.44 87 ILE A N 1
ATOM 690 C CA . ILE A 1 87 ? 0.285 -2.443 -0.194 1.00 96.44 87 ILE A CA 1
ATOM 691 C C . ILE A 1 87 ? 0.802 -3.469 -1.208 1.00 96.44 87 ILE A C 1
ATOM 693 O O . ILE A 1 87 ? 1.712 -3.158 -1.975 1.00 96.44 87 ILE A O 1
ATOM 697 N N . GLN A 1 88 ? 0.209 -4.663 -1.263 1.00 96.69 88 GLN A N 1
ATOM 698 C CA . GLN A 1 88 ? 0.577 -5.698 -2.235 1.00 96.69 88 GLN A CA 1
ATOM 699 C C . GLN A 1 88 ? 0.367 -5.218 -3.674 1.00 96.69 88 GLN A C 1
ATOM 701 O O . GLN A 1 88 ? 1.288 -5.282 -4.486 1.00 96.69 88 GLN A O 1
ATOM 706 N N . GLN A 1 89 ? -0.793 -4.631 -3.975 1.00 97.19 89 GLN A N 1
ATOM 707 C CA . GLN A 1 89 ? -1.074 -4.080 -5.303 1.00 97.19 89 GLN A CA 1
ATOM 708 C C . GLN A 1 89 ? -0.104 -2.960 -5.696 1.00 97.19 89 GLN A C 1
ATOM 710 O O . GLN A 1 89 ? 0.277 -2.860 -6.863 1.00 97.19 89 GLN A O 1
ATOM 715 N N . ALA A 1 90 ? 0.293 -2.105 -4.751 1.00 96.81 90 ALA A N 1
ATOM 716 C CA . ALA A 1 90 ? 1.283 -1.064 -5.005 1.00 96.81 90 ALA A CA 1
ATOM 717 C C . ALA A 1 90 ? 2.654 -1.669 -5.346 1.00 96.81 90 ALA A C 1
ATOM 719 O O . ALA A 1 90 ? 3.251 -1.281 -6.350 1.00 96.81 90 ALA A O 1
ATOM 720 N N . ARG A 1 91 ? 3.103 -2.671 -4.577 1.00 97.00 91 ARG A N 1
ATOM 721 C CA . ARG A 1 91 ? 4.364 -3.389 -4.823 1.00 97.00 91 ARG A CA 1
ATOM 722 C C . ARG A 1 91 ? 4.373 -4.085 -6.180 1.00 97.00 91 ARG A C 1
ATOM 724 O O . ARG A 1 91 ? 5.319 -3.916 -6.939 1.00 97.00 91 ARG A O 1
ATOM 731 N N . GLU A 1 92 ? 3.300 -4.790 -6.532 1.00 97.38 92 GLU A N 1
ATOM 732 C CA . GLU A 1 92 ? 3.194 -5.448 -7.838 1.00 97.38 92 GLU A CA 1
ATOM 733 C C . GLU A 1 92 ? 3.232 -4.452 -9.003 1.00 97.38 92 GLU A C 1
ATOM 735 O O . GLU A 1 92 ? 3.837 -4.719 -10.043 1.00 97.38 92 GLU A O 1
ATOM 740 N N . LYS A 1 93 ? 2.566 -3.298 -8.864 1.00 97.19 93 LYS A N 1
ATOM 741 C CA . LYS A 1 93 ? 2.602 -2.241 -9.885 1.00 97.19 93 LYS A CA 1
ATOM 742 C C . LYS A 1 93 ? 4.008 -1.677 -10.039 1.00 97.19 93 LYS A C 1
ATOM 744 O O . LYS A 1 93 ? 4.449 -1.467 -11.168 1.00 97.19 93 LYS A O 1
ATOM 749 N N . GLU A 1 94 ? 4.700 -1.455 -8.928 1.00 96.44 94 GLU A N 1
ATOM 750 C CA . GLU A 1 94 ? 6.070 -0.960 -8.922 1.00 96.44 94 GLU A CA 1
ATOM 751 C C . GLU A 1 94 ? 7.038 -1.964 -9.561 1.00 96.44 94 GLU A C 1
ATOM 753 O O . GLU A 1 94 ? 7.812 -1.591 -10.440 1.00 96.44 94 GLU A O 1
ATOM 758 N N . GLU A 1 95 ? 6.949 -3.244 -9.206 1.00 96.12 95 GLU A N 1
ATOM 759 C CA . GLU A 1 95 ? 7.769 -4.304 -9.796 1.00 96.12 95 GLU A CA 1
ATOM 760 C C . GLU A 1 95 ? 7.530 -4.419 -11.307 1.00 96.12 95 GLU A C 1
ATOM 762 O O . GLU A 1 95 ? 8.475 -4.408 -12.099 1.00 96.12 95 GLU A O 1
ATOM 767 N N . LYS A 1 96 ? 6.262 -4.425 -11.740 1.00 97.00 96 LYS A N 1
ATOM 768 C CA . LYS A 1 96 ? 5.908 -4.444 -13.168 1.00 97.00 96 LYS A CA 1
ATOM 769 C C . LYS A 1 96 ? 6.431 -3.208 -13.901 1.00 97.00 96 LYS A C 1
ATOM 771 O O . LYS A 1 96 ? 6.848 -3.323 -15.054 1.00 97.00 96 LYS A O 1
ATOM 776 N N . ALA A 1 97 ? 6.410 -2.034 -13.271 1.00 96.31 97 ALA A N 1
ATOM 777 C CA . ALA A 1 97 ? 6.965 -0.814 -13.850 1.00 96.31 97 ALA A CA 1
ATOM 778 C C . ALA A 1 97 ? 8.493 -0.898 -13.983 1.00 96.31 97 ALA A C 1
ATOM 780 O O . ALA A 1 97 ? 9.022 -0.596 -15.054 1.00 96.31 97 ALA A O 1
ATOM 781 N N . ARG A 1 98 ? 9.191 -1.386 -12.949 1.00 95.56 98 ARG A N 1
ATOM 782 C CA . ARG A 1 98 ? 10.646 -1.606 -12.965 1.00 95.56 98 ARG A CA 1
ATOM 783 C C . ARG A 1 98 ? 11.051 -2.606 -14.049 1.00 95.56 98 ARG A C 1
ATOM 785 O O . ARG A 1 98 ? 11.893 -2.280 -14.879 1.00 95.56 98 ARG A O 1
ATOM 792 N N . ALA A 1 99 ? 10.375 -3.750 -14.134 1.00 96.25 99 ALA A N 1
ATOM 793 C CA . ALA A 1 99 ? 10.640 -4.762 -15.157 1.00 96.25 99 ALA A CA 1
ATOM 794 C C . ALA A 1 99 ? 10.395 -4.239 -16.585 1.00 96.25 99 ALA A C 1
ATOM 796 O O . ALA A 1 99 ? 11.118 -4.587 -17.520 1.00 96.25 99 ALA A O 1
ATOM 797 N N . LYS A 1 100 ? 9.379 -3.387 -16.788 1.00 96.69 100 LYS A N 1
ATOM 798 C CA . LYS A 1 100 ? 9.151 -2.726 -18.084 1.00 96.69 100 LYS A CA 1
ATOM 799 C C . LYS A 1 100 ? 10.247 -1.714 -18.412 1.00 96.69 100 LYS A C 1
ATOM 801 O O . LYS A 1 100 ? 10.687 -1.677 -19.558 1.00 96.69 100 LYS A O 1
ATOM 806 N N . ALA A 1 101 ? 10.677 -0.920 -17.434 1.00 95.56 101 ALA A N 1
ATOM 807 C CA . ALA A 1 101 ? 11.744 0.060 -17.612 1.00 95.56 101 ALA A CA 1
ATOM 808 C C . ALA A 1 101 ? 13.084 -0.617 -17.940 1.00 95.56 101 ALA A C 1
ATOM 810 O O . ALA A 1 101 ? 13.772 -0.189 -18.861 1.00 95.56 101 ALA A O 1
ATOM 811 N N . GLU A 1 102 ? 13.419 -1.711 -17.259 1.00 95.25 102 GLU A N 1
ATOM 812 C CA . GLU A 1 102 ? 14.629 -2.492 -17.530 1.00 95.25 102 GLU A CA 1
ATOM 813 C C . GLU A 1 102 ? 14.609 -3.096 -18.940 1.00 95.25 102 GLU A C 1
ATOM 815 O O . GLU A 1 102 ? 15.536 -2.890 -19.720 1.00 95.25 102 GLU A O 1
ATOM 820 N N . LYS A 1 103 ? 13.496 -3.732 -19.335 1.00 95.69 103 LYS A N 1
ATOM 821 C CA . LYS A 1 103 ? 13.324 -4.251 -20.704 1.00 95.69 103 LYS A CA 1
ATOM 822 C C . LYS A 1 103 ? 13.392 -3.157 -21.769 1.00 95.69 103 LYS A C 1
ATOM 824 O O . LYS A 1 103 ? 13.801 -3.429 -22.898 1.00 95.69 103 LYS A O 1
ATOM 829 N N . ALA A 1 104 ? 12.941 -1.941 -21.462 1.00 95.56 104 ALA A N 1
ATOM 830 C CA . ALA A 1 104 ? 13.062 -0.810 -22.375 1.00 95.56 104 ALA A CA 1
ATOM 831 C C . ALA A 1 104 ? 14.530 -0.391 -22.541 1.00 95.56 104 ALA A C 1
ATOM 833 O O . ALA A 1 104 ? 14.987 -0.281 -23.679 1.00 95.56 104 ALA A O 1
ATOM 834 N N . ARG A 1 105 ? 15.280 -0.277 -21.437 1.00 94.75 105 ARG A N 1
ATOM 835 C CA . ARG A 1 105 ? 16.721 0.029 -21.454 1.00 94.75 105 ARG A CA 1
ATOM 836 C C . ARG A 1 105 ? 17.519 -1.012 -22.231 1.00 94.75 105 ARG A C 1
ATOM 838 O O . ARG A 1 105 ? 18.248 -0.656 -23.148 1.00 94.75 105 ARG A O 1
ATOM 845 N N . GLU A 1 106 ? 17.280 -2.297 -21.984 1.00 94.88 106 GLU A N 1
ATOM 846 C CA . GLU A 1 106 ? 17.950 -3.383 -22.712 1.00 94.88 106 GLU A CA 1
ATOM 847 C C . GLU A 1 106 ? 17.691 -3.304 -24.233 1.00 94.88 106 GLU A C 1
ATOM 849 O O . GLU A 1 106 ? 18.568 -3.561 -25.062 1.00 94.88 106 GLU A O 1
ATOM 854 N N . ARG A 1 107 ? 16.470 -2.924 -24.640 1.00 95.00 107 ARG A N 1
ATOM 855 C CA . ARG A 1 107 ? 16.133 -2.725 -26.060 1.00 95.00 107 ARG A CA 1
ATOM 856 C C . ARG A 1 107 ? 16.845 -1.516 -26.656 1.00 95.00 107 ARG A C 1
ATOM 858 O O . ARG A 1 107 ? 17.222 -1.575 -27.826 1.00 95.00 107 ARG A O 1
ATOM 865 N N . GLU A 1 108 ? 16.982 -0.434 -25.903 1.00 94.31 108 GLU A N 1
ATOM 866 C CA . GLU A 1 108 ? 17.704 0.766 -26.331 1.00 94.31 108 GLU A CA 1
ATOM 867 C C . GLU A 1 108 ? 19.197 0.479 -26.492 1.00 94.31 108 GLU A C 1
ATOM 869 O O . GLU A 1 108 ? 19.746 0.750 -27.559 1.00 94.31 108 GLU A O 1
ATOM 874 N N . GLU A 1 109 ? 19.815 -0.192 -25.523 1.00 95.00 109 GLU A N 1
ATOM 875 C CA . GLU A 1 109 ? 21.213 -0.630 -25.587 1.00 95.00 109 GLU A CA 1
ATOM 876 C C . GLU A 1 109 ? 21.460 -1.550 -26.790 1.00 95.00 109 GLU A C 1
ATOM 878 O O . GLU A 1 109 ? 22.384 -1.332 -27.573 1.00 95.00 109 GLU A O 1
ATOM 883 N N . LYS A 1 110 ? 20.574 -2.527 -27.035 1.00 95.25 110 LYS A N 1
ATOM 884 C CA . LYS A 1 110 ? 20.656 -3.395 -28.224 1.00 95.25 110 LYS A CA 1
ATOM 885 C C . LYS A 1 110 ? 20.538 -2.621 -29.535 1.00 95.25 110 LYS A C 1
ATOM 887 O O . LYS A 1 110 ? 21.163 -3.001 -30.526 1.00 95.25 110 LYS A O 1
ATOM 892 N N . LYS A 1 111 ? 19.718 -1.568 -29.589 1.00 95.00 111 LYS A N 1
ATOM 893 C CA . LYS A 1 111 ? 19.619 -0.708 -30.780 1.00 95.00 111 LYS A CA 1
ATOM 894 C C . LYS A 1 111 ? 20.894 0.109 -30.965 1.00 95.00 111 LYS A C 1
ATOM 896 O O . LYS A 1 111 ? 21.407 0.143 -32.079 1.00 95.00 111 LYS A O 1
ATOM 901 N N . GLN A 1 112 ? 21.417 0.706 -29.897 1.00 94.00 112 GLN A N 1
ATOM 902 C CA . GLN A 1 112 ? 22.659 1.478 -29.934 1.00 94.00 112 GLN A CA 1
ATOM 903 C C . GLN A 1 112 ? 23.849 0.608 -30.351 1.00 94.00 112 GLN A C 1
ATOM 905 O O . GLN A 1 112 ? 24.582 0.987 -31.258 1.00 94.00 112 GLN A O 1
ATOM 910 N N . ALA A 1 113 ? 23.975 -0.602 -29.799 1.00 93.75 113 ALA A N 1
ATOM 911 C CA . ALA A 1 113 ? 25.015 -1.553 -30.184 1.00 93.75 113 ALA A CA 1
ATOM 912 C C . ALA A 1 113 ? 24.950 -1.910 -31.678 1.00 93.75 113 ALA A C 1
ATOM 914 O O . ALA A 1 113 ? 25.971 -1.905 -32.361 1.00 93.75 113 ALA A O 1
ATOM 915 N N . LYS A 1 114 ? 23.747 -2.142 -32.224 1.00 94.94 114 LYS A N 1
ATOM 916 C CA . LYS A 1 114 ? 23.564 -2.407 -33.663 1.00 94.94 114 LYS A CA 1
ATOM 917 C C . LYS A 1 114 ? 23.924 -1.213 -34.544 1.00 94.94 114 LYS A C 1
ATOM 919 O O . LYS A 1 114 ? 24.402 -1.409 -35.659 1.00 94.94 114 LYS A O 1
ATOM 924 N N . ILE A 1 115 ? 23.646 0.008 -34.090 1.00 94.25 115 ILE A N 1
ATOM 925 C CA . ILE A 1 115 ? 24.023 1.226 -34.818 1.00 94.25 115 ILE A CA 1
ATOM 926 C C . ILE A 1 115 ? 25.548 1.362 -34.814 1.00 94.25 115 ILE A C 1
ATOM 928 O O . ILE A 1 115 ? 26.139 1.474 -35.885 1.00 94.25 115 ILE A O 1
ATOM 932 N N . ALA A 1 116 ? 26.184 1.224 -33.649 1.00 94.12 116 ALA A N 1
ATOM 933 C CA . ALA A 1 116 ? 27.636 1.280 -33.513 1.00 94.12 116 ALA A CA 1
ATOM 934 C C . ALA A 1 116 ? 28.347 0.203 -34.355 1.00 94.12 116 ALA A C 1
ATOM 936 O O . ALA A 1 116 ? 29.312 0.506 -35.052 1.00 94.12 116 ALA A O 1
ATOM 937 N N . GLU A 1 117 ? 27.846 -1.037 -34.367 1.00 95.38 117 GLU A N 1
ATOM 938 C CA . GLU A 1 117 ? 28.392 -2.118 -35.201 1.00 95.38 117 GLU A CA 1
ATOM 939 C C . GLU A 1 117 ? 28.299 -1.781 -36.697 1.00 95.38 117 GLU A C 1
ATOM 941 O O . GLU A 1 117 ? 29.258 -1.966 -37.448 1.00 95.38 117 GLU A O 1
ATOM 946 N N . ARG A 1 118 ? 27.157 -1.241 -37.147 1.00 94.94 118 ARG A N 1
ATOM 947 C CA . ARG A 1 118 ? 26.976 -0.823 -38.545 1.00 94.94 118 ARG A CA 1
ATOM 948 C C . ARG A 1 118 ? 27.916 0.312 -38.928 1.00 94.94 118 ARG A C 1
ATOM 950 O O . ARG A 1 118 ? 28.470 0.272 -40.025 1.00 94.94 118 ARG A O 1
ATOM 957 N N . GLU A 1 119 ? 28.107 1.289 -38.049 1.00 94.00 119 GLU A N 1
ATOM 958 C CA . GLU A 1 119 ? 29.047 2.390 -38.266 1.00 94.00 119 GLU A CA 1
ATOM 959 C C . GLU A 1 119 ? 30.491 1.892 -38.342 1.00 94.00 119 GLU A C 1
ATOM 961 O O . GLU A 1 119 ? 31.222 2.268 -39.258 1.00 94.00 119 GLU A O 1
ATOM 966 N N . GLN A 1 120 ? 30.901 0.996 -37.441 1.00 93.94 120 GLN A N 1
ATOM 967 C CA . GLN A 1 120 ? 32.233 0.392 -37.488 1.00 93.94 120 GLN A CA 1
ATOM 968 C C . GLN A 1 120 ? 32.441 -0.423 -38.765 1.00 93.94 120 GLN A C 1
ATOM 970 O O . GLN A 1 120 ? 33.472 -0.293 -39.424 1.00 93.94 120 GLN A O 1
ATOM 975 N N . LEU A 1 121 ? 31.450 -1.220 -39.167 1.00 95.88 121 LEU A N 1
ATOM 976 C CA . LEU A 1 121 ? 31.528 -1.993 -40.401 1.00 95.88 121 LEU A CA 1
ATOM 977 C C . LEU A 1 121 ? 31.585 -1.090 -41.643 1.00 95.88 121 LEU A C 1
ATOM 979 O O . LEU A 1 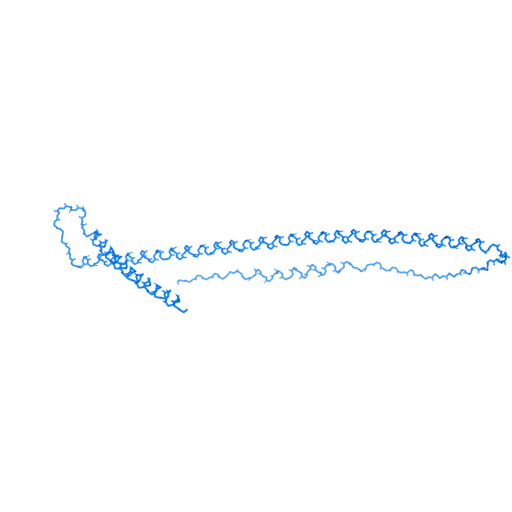121 ? 32.274 -1.424 -42.608 1.00 95.88 121 LEU A O 1
ATOM 983 N N . ALA A 1 122 ? 30.875 0.040 -41.642 1.00 94.81 122 ALA A N 1
ATOM 984 C CA . ALA A 1 122 ? 30.950 1.028 -42.714 1.00 94.81 122 ALA A CA 1
ATOM 985 C C . ALA A 1 122 ? 32.354 1.643 -42.802 1.00 94.81 122 ALA A C 1
ATOM 987 O O . ALA A 1 122 ? 32.948 1.604 -43.880 1.00 94.81 122 ALA A O 1
ATOM 988 N N . LYS A 1 123 ? 32.926 2.080 -41.671 1.00 94.88 123 LYS A N 1
ATOM 989 C CA . LYS A 1 123 ? 34.302 2.604 -41.598 1.00 94.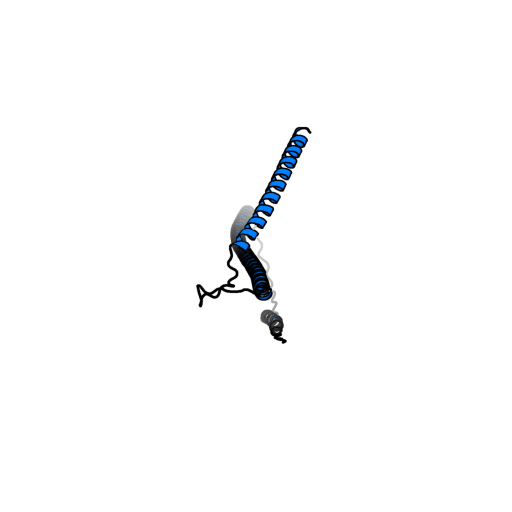88 123 LYS A CA 1
ATOM 990 C C . LYS A 1 123 ? 35.327 1.589 -42.106 1.00 94.88 123 LYS A C 1
ATOM 992 O O . LYS A 1 123 ? 36.083 1.894 -43.021 1.00 94.88 123 LYS A O 1
ATOM 997 N N . GLN A 1 124 ? 35.262 0.338 -41.645 1.00 94.06 124 GLN A N 1
ATOM 998 C CA . GLN A 1 124 ? 36.151 -0.729 -42.128 1.00 94.06 124 GLN A CA 1
ATOM 999 C C . GLN A 1 124 ? 36.003 -0.992 -43.635 1.00 94.06 124 GLN A C 1
ATOM 1001 O O . GLN A 1 124 ? 36.966 -1.342 -44.319 1.00 94.06 124 GLN A O 1
ATOM 1006 N N . ARG A 1 125 ? 34.790 -0.870 -44.191 1.00 94.50 125 ARG A N 1
ATOM 1007 C CA . ARG A 1 125 ? 34.576 -1.006 -45.640 1.00 94.50 125 ARG A CA 1
ATOM 1008 C C . ARG A 1 125 ? 35.193 0.154 -46.412 1.00 94.50 125 ARG A C 1
ATOM 1010 O O . ARG A 1 125 ? 35.693 -0.083 -47.510 1.00 94.50 125 ARG A O 1
ATOM 1017 N N . GLU A 1 126 ? 35.132 1.370 -45.883 1.00 93.62 126 GLU A N 1
ATOM 1018 C CA . GLU A 1 126 ? 35.766 2.547 -46.480 1.00 93.62 126 GLU A CA 1
ATOM 1019 C C . GLU A 1 126 ? 37.289 2.452 -46.421 1.00 93.62 126 GLU A C 1
ATOM 1021 O O . GLU A 1 126 ? 37.931 2.589 -47.461 1.00 93.62 126 GLU A O 1
ATOM 1026 N N . GLU A 1 127 ? 37.856 2.076 -45.275 1.00 92.31 127 GLU A N 1
ATOM 1027 C CA . GLU A 1 127 ? 39.292 1.817 -45.107 1.00 92.31 127 GLU A CA 1
ATOM 1028 C C . GLU A 1 127 ? 39.782 0.754 -46.096 1.00 92.31 127 GLU A C 1
ATOM 1030 O O . GLU A 1 127 ? 40.689 1.008 -46.885 1.00 92.31 127 GLU A O 1
ATOM 1035 N N . ARG A 1 128 ? 39.098 -0.395 -46.193 1.00 93.56 128 ARG A N 1
ATOM 1036 C CA . ARG A 1 128 ? 39.440 -1.442 -47.176 1.00 93.56 128 ARG A CA 1
ATOM 1037 C C . ARG A 1 128 ? 39.346 -0.967 -48.623 1.00 93.56 128 ARG A C 1
ATOM 1039 O O . ARG A 1 128 ? 40.059 -1.478 -49.489 1.00 93.56 128 ARG A O 1
ATOM 1046 N N . LYS A 1 129 ? 38.417 -0.060 -48.944 1.00 94.88 129 LYS A N 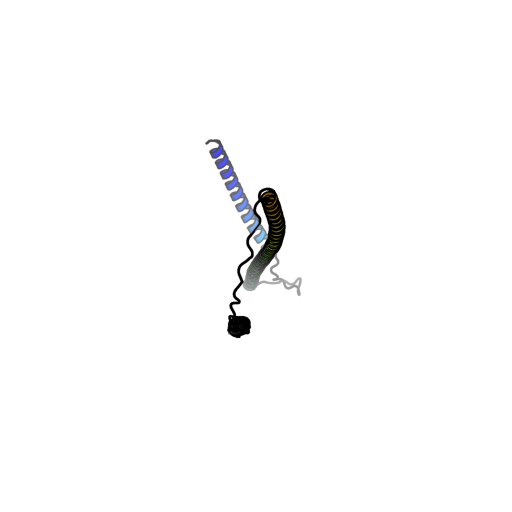1
ATOM 1047 C CA . LYS A 1 129 ? 38.337 0.533 -50.288 1.00 94.88 129 LYS A CA 1
ATOM 1048 C C . LYS A 1 129 ? 39.524 1.468 -50.524 1.00 94.88 129 LYS A C 1
ATOM 1050 O O . LYS A 1 129 ? 40.133 1.367 -51.586 1.00 94.88 129 LYS A O 1
ATOM 1055 N N . ALA A 1 130 ? 39.870 2.309 -49.552 1.00 92.88 130 ALA A N 1
ATOM 1056 C CA . ALA A 1 130 ? 41.017 3.210 -49.619 1.00 92.88 130 ALA A CA 1
ATOM 1057 C C . ALA A 1 130 ? 42.338 2.434 -49.762 1.00 92.88 130 ALA A C 1
ATOM 1059 O O . ALA A 1 130 ? 43.092 2.686 -50.699 1.00 92.88 130 ALA A O 1
ATOM 1060 N N . GLU A 1 131 ? 42.563 1.405 -48.943 1.00 92.00 131 GLU A N 1
ATOM 1061 C CA . GLU A 1 131 ? 43.726 0.511 -49.031 1.00 92.00 131 GLU A CA 1
ATOM 1062 C C . GLU A 1 131 ? 43.856 -0.131 -50.416 1.00 92.00 131 GLU A C 1
ATOM 1064 O O . GLU A 1 131 ? 44.939 -0.167 -50.998 1.00 92.00 131 GLU A O 1
ATOM 1069 N N . LYS A 1 132 ? 42.743 -0.608 -50.992 1.00 93.94 132 LYS A N 1
ATOM 1070 C CA . LYS A 1 132 ? 42.735 -1.174 -52.349 1.00 93.94 132 LYS A CA 1
ATOM 1071 C C . LYS A 1 132 ? 43.116 -0.148 -53.411 1.00 93.94 132 LYS A C 1
ATOM 1073 O O . LYS A 1 132 ? 43.762 -0.522 -54.390 1.00 93.94 132 LYS A O 1
ATOM 1078 N N . LEU A 1 133 ? 42.694 1.107 -53.266 1.00 94.81 133 LEU A N 1
ATOM 1079 C CA . LEU A 1 133 ? 43.065 2.177 -54.195 1.00 94.81 133 LEU A CA 1
ATOM 1080 C C . LEU A 1 133 ? 44.556 2.513 -54.076 1.00 94.81 133 LEU A C 1
ATOM 1082 O O . LEU A 1 133 ? 45.233 2.569 -55.102 1.00 94.81 133 LEU A O 1
ATOM 1086 N N . ILE A 1 134 ? 45.079 2.616 -52.852 1.00 93.50 134 ILE A N 1
ATOM 1087 C CA . ILE A 1 134 ? 46.507 2.845 -52.582 1.00 93.50 134 ILE A CA 1
ATOM 1088 C C . ILE A 1 134 ? 47.353 1.702 -53.160 1.00 93.50 134 ILE A C 1
ATOM 1090 O O . ILE A 1 134 ? 48.303 1.935 -53.903 1.00 93.50 134 ILE A O 1
ATOM 1094 N N . LEU A 1 135 ? 46.972 0.444 -52.911 1.00 94.56 135 LEU A N 1
ATOM 1095 C CA . LEU A 1 135 ? 47.661 -0.725 -53.468 1.00 94.56 135 LEU A CA 1
ATOM 1096 C C . LEU A 1 135 ? 47.681 -0.718 -55.001 1.00 94.56 135 LEU A C 1
ATOM 1098 O O . LEU A 1 135 ? 48.702 -1.053 -55.603 1.00 94.56 135 LEU A O 1
ATOM 1102 N N . LYS A 1 136 ? 46.572 -0.334 -55.647 1.00 94.75 136 LYS A N 1
ATOM 1103 C CA . LYS A 1 136 ? 46.511 -0.202 -57.110 1.00 94.75 136 LYS A CA 1
ATOM 1104 C C . LYS A 1 136 ? 47.446 0.892 -57.621 1.00 94.75 136 LYS A C 1
ATOM 1106 O O . LYS A 1 136 ? 48.128 0.655 -58.615 1.00 94.75 136 LYS A O 1
ATOM 1111 N N . GLN A 1 137 ? 47.507 2.045 -56.953 1.00 92.19 137 GLN A N 1
ATOM 1112 C CA . GLN A 1 137 ? 48.437 3.124 -57.306 1.00 92.19 137 GLN A CA 1
ATOM 1113 C C . GLN A 1 137 ? 49.891 2.654 -57.204 1.00 92.19 137 GLN A C 1
ATOM 1115 O O . GLN A 1 137 ? 50.614 2.728 -58.194 1.00 92.19 137 GLN A O 1
ATOM 1120 N N . ILE A 1 138 ? 50.276 2.025 -56.089 1.00 92.75 138 ILE A N 1
ATOM 1121 C CA . ILE A 1 138 ? 51.626 1.466 -55.901 1.00 92.75 138 ILE A CA 1
ATOM 1122 C C . ILE A 1 138 ? 51.964 0.440 -56.995 1.00 92.75 138 ILE A C 1
ATOM 1124 O O . ILE A 1 138 ? 53.086 0.399 -57.497 1.00 92.75 138 ILE A O 1
ATOM 1128 N N . GLN A 1 139 ? 51.018 -0.420 -57.388 1.00 93.12 139 GLN A N 1
ATOM 1129 C CA . GLN A 1 139 ? 51.246 -1.385 -58.471 1.00 93.12 139 GLN A CA 1
ATOM 1130 C C . GLN A 1 139 ? 51.456 -0.709 -59.830 1.00 93.12 139 GLN A C 1
ATOM 1132 O O . GLN A 1 139 ? 52.301 -1.164 -60.604 1.00 93.12 139 GLN A O 1
ATOM 1137 N N . LEU A 1 140 ? 50.696 0.346 -60.133 1.00 93.69 140 LEU A N 1
ATOM 1138 C CA . LEU A 1 140 ? 50.862 1.121 -61.363 1.00 93.69 140 LEU A CA 1
ATOM 1139 C C . LEU A 1 140 ? 52.206 1.854 -61.376 1.00 93.69 140 LEU A C 1
ATOM 1141 O O . LEU A 1 140 ? 52.917 1.764 -62.373 1.00 93.69 140 LEU A O 1
ATOM 1145 N N . GLU A 1 141 ? 52.597 2.480 -60.268 1.00 90.12 141 GLU A N 1
ATOM 1146 C CA . GLU A 1 141 ? 53.904 3.128 -60.111 1.00 90.12 141 GLU A CA 1
ATOM 1147 C C . GLU A 1 141 ? 55.053 2.131 -60.273 1.00 90.12 141 GLU A C 1
ATOM 1149 O O . GLU A 1 141 ? 55.966 2.370 -61.058 1.00 90.12 141 GLU A O 1
ATOM 1154 N N . LYS A 1 142 ? 54.979 0.959 -59.628 1.00 93.38 142 LYS A N 1
ATOM 1155 C CA . LYS A 1 142 ? 55.971 -0.115 -59.805 1.00 93.38 142 LYS A CA 1
ATOM 1156 C C . LYS A 1 142 ? 56.055 -0.588 -61.254 1.00 93.38 142 LYS A C 1
ATOM 1158 O O . LYS A 1 142 ? 57.147 -0.832 -61.761 1.00 93.38 142 LYS A O 1
ATOM 1163 N N . ARG A 1 143 ? 54.918 -0.724 -61.947 1.00 90.50 143 ARG A N 1
ATOM 1164 C CA . ARG A 1 143 ? 54.898 -1.082 -63.377 1.00 90.50 143 ARG A CA 1
ATOM 1165 C C . ARG A 1 143 ? 55.508 0.016 -64.245 1.00 90.50 143 ARG A C 1
ATOM 1167 O O . ARG A 1 143 ? 56.248 -0.317 -65.166 1.00 90.50 143 ARG A O 1
ATOM 1174 N N . ALA A 1 144 ? 55.235 1.284 -63.947 1.00 90.00 144 ALA A N 1
ATOM 1175 C CA . ALA A 1 144 ? 55.822 2.423 -64.644 1.00 90.00 144 ALA A CA 1
ATOM 1176 C C . ALA A 1 144 ? 57.340 2.498 -64.419 1.00 90.00 144 ALA A C 1
ATOM 1178 O O . ALA A 1 144 ? 58.085 2.651 -65.383 1.00 90.00 144 ALA A O 1
ATOM 1179 N N . GLN A 1 145 ? 57.810 2.286 -63.186 1.00 87.75 145 GLN A N 1
ATOM 1180 C CA . GLN A 1 145 ? 59.235 2.201 -62.854 1.00 87.75 145 GLN A CA 1
ATOM 1181 C C . GLN A 1 145 ? 59.921 1.046 -63.591 1.00 87.75 145 GLN A C 1
ATOM 1183 O O . GLN A 1 145 ? 60.940 1.262 -64.238 1.00 87.75 145 GLN A O 1
ATOM 1188 N N . LEU A 1 146 ? 59.338 -0.158 -63.579 1.00 88.19 146 LEU A N 1
ATOM 1189 C CA . LEU A 1 146 ? 59.869 -1.307 -64.325 1.00 88.19 146 LEU A CA 1
ATOM 1190 C C . LEU A 1 146 ? 59.880 -1.066 -65.843 1.00 88.19 146 LEU A C 1
ATOM 1192 O O . LEU A 1 146 ? 60.787 -1.526 -66.536 1.00 88.19 146 LEU A O 1
ATOM 1196 N N . ALA A 1 147 ? 58.875 -0.374 -66.385 1.00 85.75 147 ALA A N 1
ATOM 1197 C CA . ALA A 1 147 ? 58.842 0.000 -67.796 1.00 85.75 147 ALA A CA 1
ATOM 1198 C C . ALA A 1 147 ? 59.943 1.020 -68.131 1.00 85.75 147 ALA A C 1
ATOM 1200 O O . ALA A 1 147 ? 60.682 0.805 -69.092 1.00 85.75 147 ALA A O 1
ATOM 1201 N N . ALA A 1 148 ? 60.109 2.056 -67.305 1.00 84.50 148 ALA A N 1
ATOM 1202 C CA . ALA A 1 148 ? 61.171 3.049 -67.438 1.00 84.50 148 ALA A CA 1
ATOM 1203 C C . ALA A 1 148 ? 62.567 2.417 -67.301 1.00 84.50 148 ALA A C 1
ATOM 1205 O O . ALA A 1 148 ? 63.461 2.718 -68.088 1.00 84.50 148 ALA A O 1
ATOM 1206 N N . GLU A 1 149 ? 62.754 1.476 -66.372 1.00 83.06 149 GLU A N 1
ATOM 1207 C CA . GLU A 1 149 ? 64.000 0.723 -66.210 1.00 83.06 149 GLU A CA 1
ATOM 1208 C C . GLU A 1 149 ? 64.297 -0.148 -67.440 1.00 83.06 149 GLU A C 1
ATOM 1210 O O . GLU A 1 149 ? 65.423 -0.153 -67.942 1.00 83.06 149 GLU A O 1
ATOM 1215 N N . ARG A 1 150 ? 63.291 -0.856 -67.976 1.00 81.06 150 ARG A N 1
ATOM 1216 C CA . ARG A 1 150 ? 63.426 -1.635 -69.220 1.00 81.06 150 ARG A CA 1
ATOM 1217 C C . ARG A 1 150 ? 63.779 -0.749 -70.407 1.00 81.06 150 ARG A C 1
ATOM 1219 O O . ARG A 1 150 ? 64.612 -1.145 -71.220 1.00 81.06 150 ARG A O 1
ATOM 1226 N N . GLU A 1 151 ? 63.173 0.427 -70.517 1.00 79.62 151 GLU A N 1
ATOM 1227 C CA . GLU A 1 151 ? 63.485 1.390 -71.572 1.00 79.62 151 GLU A CA 1
ATOM 1228 C C . GLU A 1 151 ? 64.906 1.953 -71.411 1.00 79.62 151 GLU A C 1
ATOM 1230 O O . GLU A 1 151 ? 65.675 1.967 -72.370 1.00 79.62 151 GLU A O 1
ATOM 1235 N N . ALA A 1 152 ? 65.312 2.301 -70.188 1.00 76.19 152 ALA A N 1
ATOM 1236 C CA . ALA A 1 152 ? 66.678 2.714 -69.875 1.00 76.19 152 ALA A CA 1
ATOM 1237 C C . ALA A 1 152 ? 67.702 1.594 -70.133 1.00 76.19 152 ALA A C 1
ATOM 1239 O O . ALA A 1 152 ? 68.831 1.862 -70.539 1.00 76.19 152 ALA A O 1
ATOM 1240 N N . ARG A 1 153 ? 67.336 0.323 -69.924 1.00 73.06 153 ARG A N 1
ATOM 1241 C CA . ARG A 1 153 ? 68.176 -0.834 -70.266 1.00 73.06 153 ARG A CA 1
ATOM 1242 C C . ARG A 1 153 ? 68.257 -1.053 -71.777 1.00 73.06 153 ARG A C 1
ATOM 1244 O O . ARG A 1 153 ? 69.330 -1.382 -72.259 1.00 73.06 153 ARG A O 1
ATOM 1251 N N . ARG A 1 154 ? 67.177 -0.824 -72.534 1.00 68.69 154 ARG A N 1
ATOM 1252 C CA . ARG A 1 154 ? 67.196 -0.857 -74.010 1.00 68.69 154 ARG A CA 1
ATOM 1253 C C . ARG A 1 154 ? 68.070 0.248 -74.601 1.00 68.69 154 ARG A C 1
ATOM 1255 O O . ARG A 1 154 ? 68.818 -0.028 -75.525 1.00 68.69 154 ARG A O 1
ATOM 1262 N N . LYS A 1 155 ? 68.032 1.457 -74.033 1.00 67.88 155 LYS A N 1
ATOM 1263 C CA . LYS A 1 155 ? 68.915 2.568 -74.432 1.00 67.88 155 LYS A CA 1
ATOM 1264 C C . LYS A 1 155 ? 70.389 2.310 -74.083 1.00 67.88 155 LYS A C 1
ATOM 1266 O O . LYS A 1 155 ? 71.260 2.789 -74.792 1.00 67.88 155 LYS A O 1
ATOM 1271 N N . ARG A 1 156 ? 70.667 1.526 -73.030 1.00 60.97 156 ARG A N 1
ATOM 1272 C CA . ARG A 1 156 ? 72.025 1.078 -72.651 1.00 60.97 156 ARG A CA 1
ATOM 1273 C C . ARG A 1 156 ? 72.509 -0.183 -73.383 1.00 60.97 156 ARG A C 1
ATOM 1275 O O . ARG A 1 156 ? 73.702 -0.428 -73.406 1.00 60.97 156 ARG A O 1
ATOM 1282 N N . GLY A 1 157 ? 71.603 -0.984 -73.945 1.00 50.28 157 GLY A N 1
ATOM 1283 C CA . GLY A 1 157 ? 71.894 -2.236 -74.658 1.00 50.28 157 GLY A CA 1
ATOM 1284 C C . GLY A 1 157 ? 71.801 -2.110 -76.178 1.00 50.28 157 GLY A C 1
ATOM 1285 O O . GLY A 1 157 ? 71.470 -3.084 -76.849 1.00 50.28 157 GLY A O 1
ATOM 1286 N N . GLY A 1 158 ? 72.019 -0.909 -76.710 1.00 46.38 158 GLY A N 1
ATOM 1287 C CA . GLY A 1 158 ? 72.096 -0.646 -78.143 1.00 46.38 158 GLY A CA 1
ATOM 1288 C C . GLY A 1 158 ? 73.475 -0.963 -78.715 1.00 46.38 158 GLY A C 1
ATOM 1289 O O . GLY A 1 158 ? 74.056 -0.088 -79.328 1.00 46.38 158 GLY A O 1
ATOM 1290 N N . GLU A 1 159 ? 73.992 -2.168 -78.476 1.00 50.16 159 GLU A N 1
ATOM 1291 C CA . GLU A 1 159 ? 75.125 -2.773 -79.193 1.00 50.16 159 GLU A CA 1
ATOM 1292 C C . GLU A 1 159 ? 75.205 -4.253 -78.785 1.00 50.16 159 GLU A C 1
ATOM 1294 O O . GLU A 1 159 ? 75.796 -4.606 -77.774 1.00 50.16 159 GLU A O 1
ATOM 1299 N N . ASP A 1 160 ? 74.452 -5.103 -79.487 1.00 40.47 160 ASP A N 1
ATOM 1300 C CA . ASP A 1 160 ? 74.918 -6.422 -79.942 1.00 40.47 160 ASP A CA 1
ATOM 1301 C C . ASP A 1 160 ? 73.793 -7.120 -80.715 1.00 40.47 160 ASP A C 1
ATOM 1303 O O . ASP A 1 160 ? 72.786 -7.590 -80.174 1.00 40.47 160 ASP A O 1
ATOM 1307 N N . LEU A 1 161 ? 73.961 -7.155 -82.036 1.00 48.88 161 LEU A N 1
ATOM 1308 C CA . LEU A 1 161 ? 73.131 -7.917 -82.955 1.00 48.88 161 LEU A CA 1
ATOM 1309 C C . LEU A 1 161 ? 73.655 -9.352 -83.052 1.00 48.88 161 LEU A C 1
ATOM 1311 O O . LEU A 1 161 ? 74.819 -9.581 -83.360 1.00 48.88 161 LEU A O 1
ATOM 1315 N N . GLY A 1 162 ? 72.736 -10.314 -82.942 1.00 44.62 162 GLY A N 1
ATOM 1316 C CA . GLY A 1 162 ? 72.853 -11.582 -83.659 1.00 44.62 162 GLY A CA 1
ATOM 1317 C C . GLY A 1 162 ? 72.855 -12.837 -82.794 1.00 44.62 162 GLY A C 1
ATOM 1318 O O . GLY A 1 162 ? 73.903 -13.283 -82.337 1.00 44.62 162 GLY A O 1
A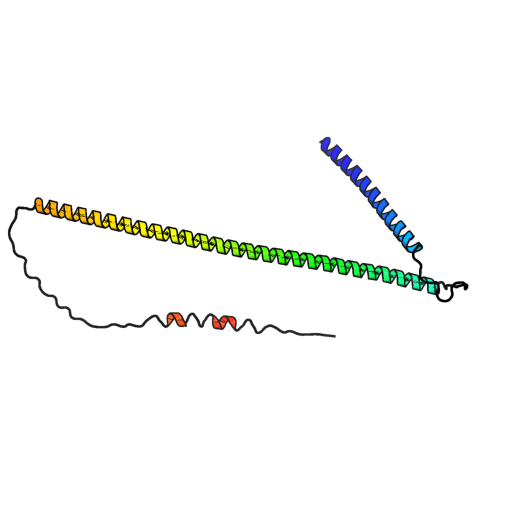TOM 1319 N N . LYS A 1 163 ? 71.681 -13.476 -82.682 1.00 39.81 163 LYS A N 1
ATOM 1320 C CA . LYS A 1 163 ? 71.474 -14.923 -82.920 1.00 39.81 163 LYS A CA 1
ATOM 1321 C C . LYS A 1 163 ? 69.970 -15.269 -82.863 1.00 39.81 163 LYS A C 1
ATOM 1323 O O . LYS A 1 163 ? 69.261 -14.736 -82.010 1.00 39.81 163 LYS A O 1
ATOM 1328 N N . PRO A 1 164 ? 69.459 -16.126 -83.769 1.00 48.84 164 PRO A N 1
ATOM 1329 C CA . PRO A 1 164 ? 68.030 -16.418 -83.889 1.00 48.84 164 PRO A CA 1
ATOM 1330 C C . PRO A 1 164 ? 67.539 -17.388 -82.794 1.00 48.84 164 PRO A C 1
ATOM 1332 O O . PRO A 1 164 ? 68.325 -18.194 -82.289 1.00 48.84 164 PRO A O 1
ATOM 1335 N N . PRO A 1 165 ? 66.240 -17.364 -82.429 1.00 49.34 165 PRO A N 1
ATOM 1336 C CA . PRO A 1 165 ? 65.705 -18.216 -81.374 1.00 49.34 165 PRO A CA 1
ATOM 1337 C C . PRO A 1 165 ? 65.568 -19.676 -81.827 1.00 49.34 165 PRO A C 1
ATOM 1339 O O . PRO A 1 165 ? 64.927 -19.998 -82.829 1.00 49.34 165 PRO A O 1
ATOM 1342 N N . VAL A 1 166 ? 66.143 -20.578 -81.032 1.00 47.31 166 VAL A N 1
ATOM 1343 C CA . VAL A 1 166 ? 66.044 -22.029 -81.204 1.00 47.31 166 VAL A CA 1
ATOM 1344 C C . VAL A 1 166 ? 64.629 -22.515 -80.853 1.00 47.31 166 VAL A C 1
ATOM 1346 O O . VAL A 1 166 ? 64.116 -22.305 -79.758 1.00 47.31 166 VAL A O 1
ATOM 1349 N N . LYS A 1 167 ? 64.019 -23.166 -81.848 1.00 45.44 167 LYS A N 1
ATOM 1350 C CA . LYS A 1 167 ? 62.852 -24.068 -81.868 1.00 45.44 167 LYS A CA 1
ATOM 1351 C C . LYS A 1 167 ? 62.255 -24.454 -80.497 1.00 45.44 167 LYS A C 1
ATOM 1353 O O . LYS A 1 167 ? 62.817 -25.259 -79.758 1.00 45.44 167 LYS A O 1
ATOM 1358 N N . ARG A 1 168 ? 61.024 -23.993 -80.236 1.00 47.19 168 ARG A N 1
ATOM 1359 C CA . ARG A 1 168 ? 60.134 -24.519 -79.183 1.00 47.19 168 ARG A CA 1
ATOM 1360 C C . ARG A 1 168 ? 59.593 -25.896 -79.586 1.00 47.19 168 ARG A C 1
ATOM 1362 O O . ARG A 1 168 ? 58.885 -26.012 -80.584 1.00 47.19 168 ARG A O 1
ATOM 1369 N N . ARG A 1 169 ? 59.885 -26.929 -78.791 1.00 48.28 169 ARG A N 1
ATOM 1370 C CA . ARG A 1 169 ? 59.200 -28.230 -78.858 1.00 48.28 169 ARG A CA 1
ATOM 1371 C C . ARG A 1 169 ? 57.796 -28.092 -78.254 1.00 48.28 169 ARG A C 1
ATOM 1373 O O . ARG A 1 169 ? 57.654 -27.601 -77.137 1.00 48.28 169 ARG A O 1
ATOM 1380 N N . LYS A 1 170 ? 56.771 -28.511 -79.005 1.00 43.28 170 LYS A N 1
ATOM 1381 C CA . LYS A 1 170 ? 55.405 -28.744 -78.509 1.00 43.28 170 LYS A CA 1
ATOM 1382 C C . LYS A 1 170 ? 55.449 -29.933 -77.548 1.00 43.28 170 LYS A C 1
ATOM 1384 O O . LYS A 1 170 ? 55.804 -31.028 -77.972 1.00 43.28 170 LYS A O 1
ATOM 1389 N N . ILE A 1 171 ? 55.087 -29.716 -76.288 1.00 49.16 171 ILE A N 1
ATOM 1390 C CA . ILE A 1 171 ? 54.694 -30.795 -75.382 1.00 49.16 171 ILE A CA 1
ATOM 1391 C C . ILE A 1 171 ? 53.171 -30.848 -75.432 1.00 49.16 171 ILE A C 1
ATOM 1393 O O . ILE A 1 171 ? 52.487 -29.924 -74.996 1.00 49.16 171 ILE A O 1
ATOM 1397 N N . THR A 1 172 ? 52.671 -31.914 -76.041 1.00 39.25 172 THR A N 1
ATOM 1398 C CA . THR A 1 172 ? 51.278 -32.342 -75.978 1.00 39.25 172 THR A CA 1
ATOM 1399 C C . THR A 1 172 ? 51.135 -33.166 -74.702 1.00 39.25 172 THR A C 1
ATOM 1401 O O . THR A 1 172 ? 51.775 -34.206 -74.590 1.00 39.25 172 THR A O 1
ATOM 1404 N N . ILE A 1 173 ? 50.321 -32.718 -73.747 1.00 45.16 173 ILE A N 1
ATOM 1405 C CA . ILE A 1 173 ? 49.741 -33.597 -72.725 1.00 45.16 173 ILE A CA 1
ATOM 1406 C C . ILE A 1 173 ? 48.231 -33.463 -72.876 1.00 45.16 173 ILE A C 1
ATOM 1408 O O . ILE A 1 173 ? 47.625 -32.463 -72.496 1.00 45.16 173 ILE A O 1
ATOM 1412 N N . GLN A 1 174 ? 47.667 -34.465 -73.542 1.00 43.78 174 GLN A N 1
ATOM 1413 C CA . GLN A 1 174 ? 46.293 -34.886 -73.347 1.00 43.78 174 GLN A CA 1
ATOM 1414 C C . GLN A 1 174 ? 46.261 -35.691 -72.046 1.00 43.78 174 GLN A C 1
ATOM 1416 O O . GLN A 1 174 ? 46.934 -36.709 -71.968 1.00 43.78 174 GLN A O 1
ATOM 1421 N N . GLU A 1 175 ? 45.473 -35.258 -71.070 1.00 42.00 175 GLU A N 1
ATOM 1422 C CA . GLU A 1 175 ? 44.791 -36.133 -70.109 1.00 42.00 175 GLU A CA 1
ATOM 1423 C C . GLU A 1 175 ? 43.568 -35.352 -69.596 1.00 42.00 175 GLU A C 1
ATOM 1425 O O . GLU A 1 175 ? 43.686 -34.238 -69.096 1.00 42.00 175 GLU A O 1
ATOM 1430 N N . ARG A 1 176 ? 42.375 -35.796 -70.016 1.00 37.97 176 ARG A N 1
ATOM 1431 C CA . ARG A 1 176 ? 41.359 -36.411 -69.142 1.00 37.97 176 ARG A CA 1
ATOM 1432 C C . ARG A 1 176 ? 40.708 -35.369 -68.218 1.00 37.97 176 ARG A C 1
ATOM 1434 O O . ARG A 1 176 ? 41.264 -34.954 -67.216 1.00 37.97 176 ARG A O 1
ATOM 1441 N N . ALA A 1 177 ? 39.610 -34.743 -68.640 1.00 43.38 177 ALA A N 1
ATOM 1442 C CA . ALA A 1 177 ? 38.259 -35.251 -68.384 1.00 43.38 177 ALA A CA 1
ATOM 1443 C C . ALA A 1 177 ? 38.124 -35.837 -66.971 1.00 43.38 177 ALA A C 1
ATOM 1445 O O . ALA A 1 177 ? 38.513 -36.977 -66.762 1.00 43.38 177 ALA A O 1
ATOM 1446 N N . GLU A 1 178 ? 37.582 -35.046 -66.045 1.00 35.66 178 GLU A N 1
ATOM 1447 C CA . GLU A 1 178 ? 36.512 -35.451 -65.122 1.00 35.66 178 GLU A CA 1
ATOM 1448 C C . GLU A 1 178 ? 36.134 -34.263 -64.224 1.00 35.66 178 GLU A C 1
ATOM 1450 O O . GLU A 1 178 ? 36.868 -33.842 -63.332 1.00 35.66 178 GLU A O 1
ATOM 1455 N N . ALA A 1 179 ? 34.954 -33.701 -64.488 1.00 49.03 179 ALA A N 1
ATOM 1456 C CA . ALA A 1 179 ? 34.166 -33.066 -63.443 1.00 49.03 179 ALA A CA 1
ATOM 1457 C C . ALA A 1 179 ? 33.728 -34.155 -62.443 1.00 49.03 179 ALA A C 1
ATOM 1459 O O . ALA A 1 179 ? 33.539 -35.307 -62.837 1.00 49.03 179 ALA A O 1
ATOM 1460 N N . PRO A 1 180 ? 33.451 -33.784 -61.186 1.00 46.94 180 PRO A N 1
ATOM 1461 C CA . PRO A 1 180 ? 32.033 -33.708 -60.863 1.00 46.94 180 PRO A CA 1
ATOM 1462 C C . PRO A 1 180 ? 31.654 -32.455 -60.071 1.00 46.94 180 PRO A C 1
ATOM 1464 O O . PRO A 1 180 ? 32.161 -32.160 -58.989 1.00 46.94 180 PRO A O 1
ATOM 1467 N N . GLU A 1 181 ? 30.654 -31.763 -60.615 1.00 49.06 181 GLU A N 1
ATOM 1468 C CA . GLU A 1 181 ? 29.657 -31.051 -59.828 1.00 49.06 181 GLU A CA 1
ATOM 1469 C C . GLU A 1 181 ? 28.993 -31.996 -58.809 1.00 49.06 181 GLU A C 1
ATOM 1471 O O . GLU A 1 181 ? 28.797 -33.179 -59.085 1.00 49.06 181 GLU A O 1
ATOM 1476 N N . LYS A 1 182 ? 28.515 -31.398 -57.705 1.00 50.12 182 LYS A N 1
ATOM 1477 C CA . LYS A 1 182 ? 27.612 -31.933 -56.658 1.00 50.12 182 LYS A CA 1
ATOM 1478 C C . LYS A 1 182 ? 28.282 -32.410 -55.365 1.00 50.12 182 LYS A C 1
ATOM 1480 O O . LYS A 1 182 ? 28.241 -33.580 -55.014 1.00 50.12 182 LYS A O 1
ATOM 1485 N N . ALA A 1 183 ? 28.704 -31.453 -54.541 1.00 48.06 183 ALA A N 1
ATOM 1486 C CA . ALA A 1 183 ? 28.661 -31.616 -53.088 1.00 48.06 183 ALA A CA 1
ATOM 1487 C C . ALA A 1 183 ? 28.566 -30.246 -52.410 1.00 48.06 183 ALA A C 1
ATOM 1489 O O . ALA A 1 183 ? 29.569 -29.557 -52.279 1.00 48.06 183 ALA A O 1
ATOM 1490 N N . THR A 1 184 ? 27.346 -29.832 -52.037 1.00 49.16 184 THR A N 1
ATOM 1491 C CA . THR A 1 184 ? 27.002 -29.013 -50.840 1.00 49.16 184 THR A CA 1
ATOM 1492 C C . THR A 1 184 ? 25.586 -28.422 -50.946 1.00 49.16 184 THR A C 1
ATOM 1494 O O . THR A 1 184 ? 25.358 -27.228 -50.774 1.00 49.16 184 THR A O 1
ATOM 1497 N N . GLN A 1 185 ? 24.576 -29.268 -51.180 1.00 52.75 185 GLN A N 1
ATOM 1498 C CA . GLN A 1 185 ? 23.170 -28.894 -50.931 1.00 52.75 185 GLN A CA 1
ATOM 1499 C C . GLN A 1 185 ? 22.503 -29.746 -49.837 1.00 52.75 185 GLN A C 1
ATOM 1501 O O . GLN A 1 185 ? 21.503 -29.325 -49.263 1.00 52.75 185 GLN A O 1
ATOM 1506 N N . GLN A 1 186 ? 23.119 -30.862 -49.427 1.00 52.88 186 GLN A N 1
ATOM 1507 C CA . GLN A 1 186 ? 22.634 -31.692 -48.314 1.00 52.88 186 GLN A CA 1
ATOM 1508 C C . GLN A 1 186 ? 23.038 -31.162 -46.923 1.00 52.88 186 GLN A C 1
ATOM 1510 O O . GLN A 1 186 ? 22.372 -31.449 -45.931 1.00 52.88 186 GLN A O 1
ATOM 1515 N N . GLN A 1 187 ? 24.049 -30.290 -46.826 1.00 49.81 187 GLN A N 1
ATOM 1516 C CA . GLN A 1 187 ? 24.495 -29.739 -45.535 1.00 49.81 187 GLN A CA 1
ATOM 1517 C C . GLN A 1 187 ? 23.603 -28.598 -44.998 1.00 49.81 187 GLN A C 1
ATOM 1519 O O . GLN A 1 187 ? 23.695 -28.244 -43.827 1.00 49.81 187 GLN A O 1
ATOM 1524 N N . LYS A 1 188 ? 22.692 -28.046 -45.820 1.00 50.31 188 LYS A N 1
ATOM 1525 C CA . LYS A 1 188 ? 21.720 -27.011 -45.404 1.00 50.31 188 LYS A CA 1
ATOM 1526 C C . LYS A 1 188 ? 20.349 -27.562 -44.989 1.00 50.31 188 LYS A C 1
ATOM 1528 O O . LYS A 1 188 ? 19.547 -26.810 -44.442 1.00 50.31 188 LYS A O 1
ATOM 1533 N N . GLN A 1 189 ? 20.073 -28.847 -45.222 1.00 52.78 189 GLN A N 1
ATOM 1534 C CA . GLN A 1 189 ? 18.818 -29.487 -44.800 1.00 52.78 189 GLN A CA 1
ATOM 1535 C C . GLN A 1 189 ? 18.958 -30.238 -43.464 1.00 52.78 189 GLN A C 1
ATOM 1537 O O . GLN A 1 189 ? 17.990 -30.320 -42.712 1.00 52.78 189 GLN A O 1
ATOM 1542 N N . ALA A 1 190 ? 20.169 -30.666 -43.087 1.00 48.97 190 ALA A N 1
ATOM 1543 C CA . ALA A 1 190 ? 20.418 -31.327 -41.800 1.00 48.97 190 ALA A CA 1
ATOM 1544 C C . ALA A 1 190 ? 20.332 -30.388 -40.573 1.00 48.97 190 ALA A C 1
ATOM 1546 O O . ALA A 1 190 ? 20.068 -30.848 -39.464 1.00 48.97 190 ALA A O 1
ATOM 1547 N N . SER A 1 191 ? 20.502 -29.069 -40.738 1.00 53.31 191 SER A N 1
ATOM 1548 C CA . SER A 1 191 ? 20.433 -28.105 -39.624 1.00 53.31 191 SER A CA 1
ATOM 1549 C C . SER A 1 191 ? 19.027 -27.564 -39.337 1.00 53.31 191 SER A C 1
ATOM 1551 O O . SER A 1 191 ? 18.796 -27.035 -38.252 1.00 53.31 191 SER A O 1
ATOM 1553 N N . LYS A 1 192 ? 18.063 -27.732 -40.254 1.00 49.59 192 LYS A N 1
ATOM 1554 C CA . LYS A 1 192 ? 16.669 -27.298 -40.039 1.00 49.59 192 LYS A CA 1
ATOM 1555 C C . LYS A 1 192 ? 15.834 -28.309 -39.250 1.00 49.59 192 LYS A C 1
ATOM 1557 O O . LYS A 1 192 ? 14.985 -27.895 -38.469 1.00 49.59 192 LYS A O 1
ATOM 1562 N N . ASN A 1 193 ? 16.139 -29.603 -39.351 1.00 52.81 193 ASN A N 1
ATOM 1563 C CA . ASN A 1 193 ? 15.362 -30.651 -38.676 1.00 52.81 193 ASN A CA 1
ATOM 1564 C C . ASN A 1 193 ? 15.801 -30.918 -37.224 1.00 52.81 193 ASN A C 1
ATOM 1566 O O . ASN A 1 193 ? 15.125 -31.646 -36.505 1.00 52.81 193 ASN A O 1
ATOM 1570 N N . ARG A 1 194 ? 16.904 -30.311 -36.756 1.00 47.69 194 ARG A N 1
ATOM 1571 C CA . ARG A 1 194 ? 17.359 -30.436 -35.357 1.00 47.69 194 ARG A CA 1
ATOM 1572 C C . ARG A 1 194 ? 16.740 -29.396 -34.415 1.00 47.69 194 ARG A C 1
ATOM 1574 O O . ARG A 1 194 ? 16.751 -29.598 -33.208 1.00 47.69 194 ARG A O 1
ATOM 1581 N N . LEU A 1 195 ? 16.174 -28.311 -34.953 1.00 50.19 195 LEU A N 1
ATOM 1582 C CA . LEU A 1 195 ? 15.516 -27.259 -34.164 1.00 50.19 195 LEU A CA 1
ATOM 1583 C C . LEU A 1 195 ? 14.007 -27.487 -33.986 1.00 50.19 195 LEU A C 1
ATOM 1585 O O . LEU A 1 195 ? 13.425 -26.948 -33.051 1.00 50.19 195 LEU A O 1
ATOM 1589 N N . THR A 1 196 ? 13.370 -28.312 -34.821 1.00 51.56 196 THR A N 1
ATOM 1590 C CA . THR A 1 196 ? 11.937 -28.630 -34.691 1.00 51.56 196 THR A CA 1
ATOM 1591 C C . THR A 1 196 ? 11.653 -29.778 -33.718 1.00 51.56 196 THR A C 1
ATOM 1593 O O . THR A 1 196 ? 10.554 -29.847 -33.180 1.00 51.56 196 THR A O 1
ATOM 1596 N N . ALA A 1 197 ? 12.635 -30.634 -33.410 1.00 49.25 197 ALA A N 1
ATOM 1597 C CA . ALA A 1 197 ? 12.471 -31.713 -32.429 1.00 49.25 197 ALA A CA 1
ATOM 1598 C C . ALA A 1 197 ? 12.579 -31.235 -30.965 1.00 49.25 197 ALA A C 1
ATOM 1600 O O . ALA A 1 197 ? 11.958 -31.822 -30.083 1.00 49.25 197 ALA A O 1
ATOM 1601 N N . ALA A 1 198 ? 13.301 -30.138 -30.700 1.00 48.72 198 ALA A N 1
ATOM 1602 C CA . ALA A 1 198 ? 13.514 -29.624 -29.342 1.00 48.72 198 ALA A CA 1
ATOM 1603 C C . ALA A 1 198 ? 12.325 -28.816 -28.774 1.00 48.72 198 ALA A C 1
ATOM 1605 O O . ALA A 1 198 ? 12.270 -28.598 -27.570 1.00 48.72 198 ALA A O 1
ATOM 1606 N N . ASN A 1 199 ? 11.356 -28.415 -29.608 1.00 50.75 199 ASN A N 1
ATOM 1607 C CA . ASN A 1 199 ? 10.184 -27.634 -29.177 1.00 50.75 199 ASN A CA 1
ATOM 1608 C C . ASN A 1 199 ? 8.899 -28.461 -29.000 1.00 50.75 199 ASN A C 1
ATOM 1610 O O . ASN A 1 199 ? 7.865 -27.895 -28.671 1.00 50.75 199 ASN A O 1
ATOM 1614 N N . SER A 1 200 ? 8.943 -29.786 -29.178 1.00 45.91 200 SER A N 1
ATOM 1615 C CA . SER A 1 200 ? 7.761 -30.654 -29.002 1.00 45.91 200 SER A CA 1
ATOM 1616 C C . SER A 1 200 ? 7.626 -31.278 -27.603 1.00 45.91 200 SER A C 1
ATOM 1618 O O . SER A 1 200 ? 6.634 -31.940 -27.328 1.00 45.91 200 SER A O 1
ATOM 1620 N N . TYR A 1 201 ? 8.582 -31.035 -26.697 1.00 46.50 201 TYR A N 1
ATOM 1621 C CA . TYR A 1 201 ? 8.577 -31.581 -25.329 1.00 46.50 201 TYR A CA 1
ATOM 1622 C C . TYR A 1 201 ? 8.254 -30.553 -24.228 1.00 46.50 201 TYR A C 1
ATOM 1624 O O . TYR A 1 201 ? 8.258 -30.903 -23.051 1.00 46.50 201 TYR A O 1
ATOM 1632 N N . ALA A 1 202 ? 7.950 -29.297 -24.580 1.00 48.78 202 ALA A N 1
ATOM 1633 C CA . ALA A 1 202 ? 7.683 -28.231 -23.605 1.00 48.78 202 ALA A CA 1
ATOM 1634 C C . ALA A 1 202 ? 6.192 -27.855 -23.441 1.00 48.78 202 ALA A C 1
ATOM 1636 O O . ALA A 1 202 ? 5.866 -27.090 -22.538 1.00 48.78 202 ALA A O 1
ATOM 1637 N N . GLU A 1 203 ? 5.276 -28.404 -24.250 1.00 50.38 203 GLU A N 1
ATOM 1638 C CA . GLU A 1 203 ? 3.837 -28.058 -24.218 1.00 50.38 203 GLU A CA 1
ATOM 1639 C C . GLU A 1 203 ? 2.919 -29.149 -23.625 1.00 50.38 203 GLU A C 1
ATOM 1641 O O . GLU A 1 203 ? 1.703 -29.080 -23.771 1.00 50.38 203 GLU A O 1
ATOM 1646 N N . ALA A 1 204 ? 3.460 -30.134 -22.896 1.00 50.38 204 ALA A N 1
ATOM 1647 C CA . ALA A 1 204 ? 2.669 -31.232 -22.314 1.00 50.38 204 ALA A CA 1
ATOM 1648 C C . ALA A 1 204 ? 2.607 -31.259 -20.771 1.00 50.38 204 ALA A C 1
ATOM 1650 O O . ALA A 1 204 ? 2.250 -32.283 -20.196 1.00 50.38 204 ALA A O 1
ATOM 1651 N N . CYS A 1 205 ? 2.907 -30.152 -20.081 1.00 41.66 205 CYS A N 1
ATOM 1652 C CA . CYS A 1 205 ? 2.787 -30.062 -18.616 1.00 41.66 205 CYS A CA 1
ATOM 1653 C C . CYS A 1 205 ? 1.988 -28.825 -18.185 1.00 41.66 205 CYS A C 1
ATOM 1655 O O . CYS A 1 205 ? 2.465 -27.973 -17.441 1.00 41.66 205 CYS A O 1
ATOM 1657 N N . GLY A 1 206 ? 0.748 -28.726 -18.659 1.00 45.75 206 GLY A N 1
ATOM 1658 C CA . GLY A 1 206 ? -0.251 -27.814 -18.117 1.00 45.75 206 GLY A CA 1
ATOM 1659 C C . GLY A 1 206 ? -1.582 -28.536 -17.970 1.00 45.75 206 GLY A C 1
ATOM 1660 O O . GLY A 1 206 ? -2.229 -28.790 -18.977 1.00 45.75 206 GLY A O 1
ATOM 1661 N N . SER A 1 207 ? -1.969 -28.875 -16.734 1.00 50.19 207 SER A N 1
ATOM 1662 C CA . SER A 1 207 ? -3.357 -28.881 -16.210 1.00 50.19 207 SER A CA 1
ATOM 1663 C C . SER A 1 207 ? -3.542 -29.861 -15.039 1.00 50.19 207 SER A C 1
ATOM 1665 O O . SER A 1 207 ? -4.178 -30.901 -15.150 1.00 50.19 207 SER A O 1
ATOM 1667 N N . GLY A 1 208 ? -3.036 -29.494 -13.861 1.00 42.06 208 GLY A N 1
ATOM 1668 C CA . GLY A 1 208 ? -3.446 -30.108 -12.596 1.00 42.06 208 GLY A CA 1
ATOM 1669 C C . GLY A 1 208 ? -4.544 -29.286 -11.927 1.00 42.06 208 GLY A C 1
ATOM 1670 O O . GLY A 1 208 ? -4.255 -28.476 -11.053 1.00 42.06 208 GLY A O 1
ATOM 1671 N N . ARG A 1 209 ? -5.799 -29.460 -12.358 1.00 51.03 209 ARG A N 1
ATOM 1672 C CA . ARG A 1 209 ? -6.980 -29.112 -11.552 1.00 51.03 209 ARG A CA 1
ATOM 1673 C C . ARG A 1 209 ? -7.056 -30.100 -10.387 1.00 51.03 209 ARG A C 1
ATOM 1675 O O . ARG A 1 209 ? -7.178 -31.294 -10.631 1.00 51.03 209 ARG A O 1
ATOM 1682 N N . SER A 1 210 ? -7.112 -29.617 -9.154 1.00 49.19 210 SER A N 1
ATOM 1683 C CA . SER A 1 210 ? -7.743 -30.365 -8.062 1.00 49.19 210 SER A CA 1
ATOM 1684 C C . SER A 1 210 ? -8.417 -29.376 -7.125 1.00 49.19 210 SER A C 1
ATOM 1686 O O . SER A 1 210 ? -7.756 -28.660 -6.375 1.00 49.19 210 SER A O 1
ATOM 1688 N N . GLY A 1 211 ? -9.742 -29.307 -7.233 1.00 45.88 211 GLY A N 1
ATOM 1689 C CA . GLY A 1 211 ? -10.574 -28.839 -6.141 1.00 45.88 211 GLY A CA 1
ATOM 1690 C C . GLY A 1 211 ? -10.696 -29.964 -5.122 1.00 45.88 211 GLY A C 1
ATOM 1691 O O . GLY A 1 211 ? -10.767 -31.129 -5.510 1.00 45.88 211 GLY A O 1
ATOM 1692 N N . SER A 1 212 ? -10.730 -29.595 -3.851 1.00 54.00 212 SER A N 1
ATOM 1693 C CA . SER A 1 212 ? -11.166 -30.464 -2.767 1.00 54.00 212 SER A CA 1
ATOM 1694 C C . SER A 1 212 ? -11.945 -29.624 -1.764 1.00 54.00 212 SER A C 1
ATOM 1696 O O . SER A 1 212 ? -11.586 -28.472 -1.514 1.00 54.00 212 SER A O 1
ATOM 1698 N N . ASN A 1 213 ? -13.026 -30.250 -1.304 1.00 47.31 213 ASN A N 1
ATOM 1699 C CA . ASN A 1 213 ? -14.053 -29.824 -0.353 1.00 47.31 213 ASN A CA 1
ATOM 1700 C C . ASN A 1 213 ? -13.553 -29.133 0.916 1.00 47.31 213 ASN A C 1
ATOM 1702 O O . ASN A 1 213 ? -12.483 -29.535 1.425 1.00 47.31 213 ASN A O 1
#

Secondary structure (DSSP, 8-state):
-HHHHHHHHHHHHHHHHHHHHHHHHHHHHHHHHHHHHHHS--S-S-SSSTTS-----HHHHHHHHHHHHHHHHHHHHHHHHHHHHHHHHHHHHHHHHHHHHHHHHHHHHHHHHHHHHHHHHHHHHHHHHHHHHHHHHHHHHHHHHHHHHHHHHHHH-------PPP-PPP-------------SSGGGTTTTTTTSSTTSSSSS---------

pLDDT: mean 80.57, std 20.7, range [35.66, 98.12]

Radius of gyration: 50.5 Å; chains: 1; bounding box: 118×56×116 Å

Sequence (213 aa):
MEEIIRACGKLAIQNELLKHENTGLRAALVEEKKKRKRGKGMGLFDKERPGEAQFFSPAKVAAVRQRAEETEIENRLQKSLAEEKRIQQAREKEEKARAKAEKAREREEKKQAKIAEREQLAKQREERKAEKLILKQIQLEKRAQLAAEREARRKRGGEDLGKPPVKRRKITIQERAEAPEKATQQQKQASKNRLTAANSYAEACGSGRSGSN